Protein AF-A0A6A3CG00-F1 (afdb_monomer)

pLDDT: mean 82.04, std 13.43, range [36.97, 94.94]

Radius of gyration: 19.05 Å; Cα contacts (8 Å, |Δi|>4): 399; chains: 1; bounding box: 49×35×57 Å

Secondary structure (DSSP, 8-state):
-TTTTT-GGGEEEEETTEEEEEEEE-TTT--B--TTSSEEEEEEE---SHHHHHHHHHHHHHHHHH---TTB--EEEEEEETTEEEEEEE------PPPTTHHHHHHHHHHHHTSTTT-EE-----TTTEEE-TT--EEE--GGG-EE---TT-S-EE----S-TTTS-HHHHHH-EE-HHHHHHHHHHHHHHHHHT--SB-TTS-GGGSBHHHHHHHHHTSTT--S---

Solvent-accessible surface area (backbone atoms only — not comparable to full-atom values): 12835 Å² total; per-residue (Å²): 106,34,39,65,79,74,38,79,94,30,57,75,48,72,56,97,70,24,39,30,28,42,28,14,20,32,79,84,78,64,45,62,35,55,87,98,38,67,41,48,28,35,37,38,36,47,47,77,71,62,73,60,43,53,53,21,51,50,32,29,52,57,48,38,71,70,57,84,57,90,22,36,53,48,58,76,48,70,45,83,56,94,83,46,47,37,39,33,27,59,41,68,74,66,88,51,84,63,62,98,53,39,76,57,33,52,51,53,32,53,50,53,41,51,27,96,87,62,35,33,26,57,54,53,53,44,72,88,38,48,43,61,36,84,27,48,45,25,19,46,49,80,40,37,67,33,43,77,45,49,67,85,94,47,86,41,38,82,51,84,81,75,57,51,87,66,31,61,28,68,66,29,74,74,67,27,46,41,40,65,65,39,38,54,43,8,48,52,42,40,52,48,24,70,75,67,77,45,62,45,62,35,86,90,45,60,84,74,46,21,39,39,65,67,51,41,47,74,43,70,77,35,91,87,57,85,67,78,88,129

Nearest PDB structures (foldseek):
  3hgk-assembly3_C  TM=8.181E-01  e=2.826E-16  Solanum pimpinellifolium
  5flf-assembly3_C  TM=7.228E-01  e=2.930E-12  Homo sapiens
  3kxx-assembly1_A  TM=7.104E-01  e=4.251E-12  Homo sapiens
  5ui0-assembly1_A  TM=7.211E-01  e=1.014E-11  Homo sapiens
  4j97-assembly6_B  TM=6.771E-01  e=5.088E-11  Homo sapiens

Organism: Hibiscus syriacus (NCBI:txid106335)

Foldseek 3Di:
DFQVVVDPVQWPDQDQFGTKGKGAAAPPPRHGDDPPDHFIKIKGWGDLDDPLNVLLLVQQCVDLVPDDDPQAWHFPDWDDDPSTTITITGQADDDDAADPCLLVQVVVQLCSCCDPVNQKAQQADDPVQFDQHPNSHTHGHRSSVMDHADPDPDQFDQDPRDYDPLQFDPCCVVRSTHHSVRNVSSSVLRVLCVLVVDDQADPVDPPQPRGVCSVCVVVVVPVPRSDDDD

InterPro domains:
  IPR000719 Protein kinase domain [PF00069] (9-208)
  IPR000719 Protein kinase domain [PS50011] (6-230)
  IPR011009 Protein kinase-like domain superfamily [SSF56112] (2-210)
  IPR017441 Protein kinase, ATP binding site [PS00107] (12-44)
  IPR050823 Plant Serine/Threonine-Protein Kinase [PTHR45621] (2-227)

Structure (mmCIF, N/CA/C/O backbone):
data_AF-A0A6A3CG00-F1
#
_entry.id   AF-A0A6A3CG00-F1
#
loop_
_atom_site.group_PDB
_atom_site.id
_atom_site.type_symbol
_atom_site.label_atom_id
_atom_site.label_alt_id
_atom_site.label_comp_id
_atom_site.label_asym_id
_atom_site.label_entity_id
_atom_site.label_seq_id
_atom_site.pdbx_PDB_ins_code
_atom_site.Cartn_x
_atom_site.Cartn_y
_atom_site.Cartn_z
_atom_site.occupancy
_atom_site.B_iso_or_equiv
_atom_site.auth_seq_id
_atom_site.auth_comp_id
_atom_site.auth_asym_id
_atom_site.auth_atom_id
_atom_site.pdbx_PDB_model_num
ATOM 1 N N . MET A 1 1 ? -16.955 -6.053 21.980 1.00 63.31 1 MET A N 1
ATOM 2 C CA . MET A 1 1 ? -15.772 -5.994 21.092 1.00 63.31 1 MET A CA 1
ATOM 3 C C . MET A 1 1 ? -16.175 -5.411 19.747 1.00 63.31 1 MET A C 1
ATOM 5 O O . MET A 1 1 ? -17.176 -5.857 19.195 1.00 63.31 1 MET A O 1
ATOM 9 N N . ALA A 1 2 ? -15.416 -4.437 19.239 1.00 74.81 2 ALA A N 1
ATOM 10 C CA . ALA A 1 2 ? -15.752 -3.653 18.043 1.00 74.81 2 ALA A CA 1
ATOM 11 C C . ALA A 1 2 ? -15.934 -4.502 16.768 1.00 74.81 2 ALA A C 1
ATOM 13 O O . ALA A 1 2 ? -16.793 -4.201 15.948 1.00 74.81 2 ALA A O 1
ATOM 14 N N . THR A 1 3 ? -15.190 -5.606 16.635 1.00 76.06 3 THR A N 1
ATOM 15 C CA . THR A 1 3 ? -15.254 -6.545 15.493 1.00 76.06 3 THR A CA 1
ATOM 16 C C . THR A 1 3 ? -16.211 -7.723 15.714 1.00 76.06 3 THR A C 1
ATOM 18 O O . THR A 1 3 ? -16.192 -8.695 14.959 1.00 76.06 3 THR A O 1
ATOM 21 N N . ARG A 1 4 ? -17.028 -7.691 16.779 1.00 78.69 4 ARG A N 1
ATOM 22 C CA . ARG A 1 4 ? -17.897 -8.807 17.205 1.00 78.69 4 ARG A CA 1
ATOM 23 C C . ARG A 1 4 ? -17.133 -10.129 17.398 1.00 78.69 4 ARG A C 1
ATOM 25 O O . ARG A 1 4 ? -17.656 -11.180 17.051 1.00 78.69 4 ARG A O 1
ATOM 32 N N . ASN A 1 5 ? -15.924 -10.069 17.960 1.00 81.19 5 ASN A N 1
ATOM 33 C CA . ASN A 1 5 ? -15.009 -11.206 18.149 1.00 81.19 5 ASN A CA 1
ATOM 34 C C . ASN A 1 5 ? -14.504 -11.812 16.826 1.00 81.19 5 ASN A C 1
ATOM 36 O O . ASN A 1 5 ? -14.409 -13.030 16.714 1.00 81.19 5 ASN A O 1
ATOM 40 N N . PHE A 1 6 ? -14.189 -10.973 15.829 1.00 81.12 6 PHE A N 1
ATOM 41 C CA . PHE A 1 6 ? -13.611 -11.413 14.547 1.00 81.12 6 PHE A CA 1
ATOM 42 C C . PHE A 1 6 ? -14.457 -12.468 13.825 1.00 81.12 6 PHE A C 1
ATOM 44 O O . PHE A 1 6 ? -13.934 -13.420 13.246 1.00 81.12 6 PHE A O 1
ATOM 51 N N . ARG A 1 7 ? -15.785 -12.327 13.890 1.00 79.88 7 ARG A N 1
ATOM 52 C CA . ARG A 1 7 ? -16.671 -13.280 13.224 1.00 79.88 7 ARG A CA 1
ATOM 53 C C . ARG A 1 7 ? -16.451 -13.259 11.701 1.00 79.88 7 ARG A C 1
ATOM 55 O O . ARG A 1 7 ? -16.211 -12.184 11.144 1.00 79.88 7 ARG A O 1
ATOM 62 N N . PRO A 1 8 ? -16.611 -14.408 11.017 1.00 78.44 8 P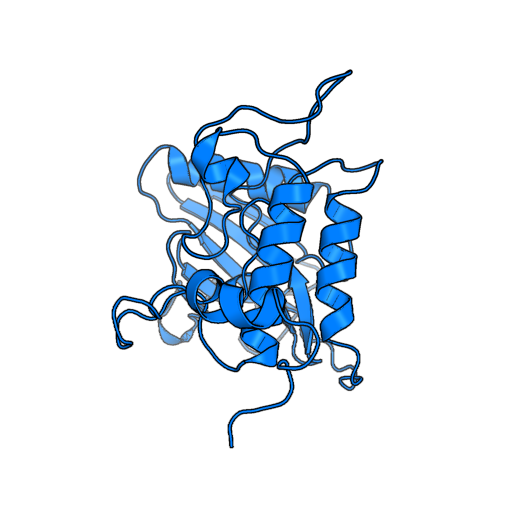RO A N 1
ATOM 63 C CA . PRO A 1 8 ? -16.441 -14.500 9.566 1.00 78.44 8 PRO A CA 1
ATOM 64 C C . PRO A 1 8 ? -17.362 -13.569 8.763 1.00 78.44 8 PRO A C 1
ATOM 66 O O . PRO A 1 8 ? -16.980 -13.104 7.697 1.00 78.44 8 PRO A O 1
ATOM 69 N N . ASP A 1 9 ? -18.552 -13.244 9.284 1.00 80.88 9 ASP A N 1
ATOM 70 C CA . ASP A 1 9 ? -19.510 -12.330 8.643 1.00 80.88 9 ASP A CA 1
ATOM 71 C C . ASP A 1 9 ? -19.063 -10.857 8.645 1.00 80.88 9 ASP A C 1
ATOM 73 O O . ASP A 1 9 ? -19.679 -10.030 7.976 1.00 80.88 9 ASP A O 1
ATOM 77 N N . SER A 1 10 ? -17.991 -10.524 9.369 1.00 78.62 10 SER A N 1
ATOM 78 C CA . SER A 1 10 ? -17.389 -9.187 9.397 1.00 78.62 10 SER A CA 1
ATOM 79 C C . SER A 1 10 ? -16.130 -9.074 8.528 1.00 78.62 10 SER A C 1
ATOM 81 O O . SER A 1 10 ? -15.499 -8.018 8.543 1.00 78.62 10 SER A O 1
ATOM 83 N N . VAL A 1 11 ? -15.712 -10.129 7.819 1.00 83.00 11 VAL A N 1
ATOM 84 C CA . VAL A 1 11 ? -14.481 -10.111 7.012 1.00 83.00 11 VAL A CA 1
ATOM 85 C C . VAL A 1 11 ? -14.661 -9.204 5.794 1.00 83.00 11 VAL A C 1
ATOM 87 O O . VAL A 1 11 ? -15.598 -9.357 5.017 1.00 83.00 11 VAL A O 1
ATOM 90 N N . LEU A 1 12 ? -13.742 -8.253 5.642 1.00 77.81 12 LEU A N 1
ATOM 91 C CA . LEU A 1 12 ? -13.641 -7.354 4.492 1.00 77.81 12 LEU A CA 1
ATOM 92 C C . LEU A 1 12 ? -12.656 -7.880 3.443 1.00 77.81 12 LEU A C 1
ATOM 94 O O . LEU A 1 12 ? -12.818 -7.607 2.259 1.00 77.81 12 LEU A O 1
ATOM 98 N N . GLY A 1 13 ? -11.643 -8.633 3.873 1.00 74.75 13 GLY A N 1
ATOM 99 C CA . GLY A 1 13 ? -10.646 -9.224 2.989 1.00 74.75 13 GLY A CA 1
ATOM 100 C C . GLY A 1 13 ? -9.661 -10.113 3.740 1.00 74.75 13 GLY A C 1
ATOM 101 O O . GLY A 1 13 ? -9.484 -9.981 4.952 1.00 74.75 13 GLY A O 1
ATOM 102 N N . GLU A 1 14 ? -9.018 -11.016 3.009 1.00 76.88 14 GLU A N 1
ATOM 103 C CA . GLU A 1 14 ? -8.005 -11.939 3.518 1.00 76.88 14 GLU A CA 1
ATOM 104 C C . GLU A 1 14 ? -6.885 -12.082 2.482 1.00 76.88 14 GLU A C 1
ATOM 106 O O . GLU A 1 14 ? -7.146 -12.145 1.278 1.00 76.88 14 GLU A O 1
ATOM 111 N N . GLY A 1 15 ? -5.633 -12.104 2.935 1.00 69.06 15 GLY A N 1
ATOM 112 C CA . GLY A 1 15 ? -4.472 -12.212 2.058 1.00 69.06 15 GLY A CA 1
ATOM 113 C C . GLY A 1 15 ? -3.190 -12.590 2.797 1.00 69.06 15 GLY A C 1
ATOM 114 O O . GLY A 1 15 ? -3.203 -12.943 3.975 1.00 69.06 15 GLY A O 1
ATOM 115 N N . GLY A 1 16 ? -2.052 -12.489 2.101 1.00 67.44 16 GLY A N 1
ATOM 116 C CA . GLY A 1 16 ? -0.737 -12.865 2.647 1.00 67.44 16 GLY A CA 1
ATOM 117 C C . GLY A 1 16 ? -0.330 -12.101 3.914 1.00 67.44 16 GLY A C 1
ATOM 118 O O . GLY A 1 16 ? 0.450 -12.613 4.712 1.00 67.44 16 GLY A O 1
ATOM 119 N N . PHE A 1 17 ? -0.921 -10.925 4.132 1.00 69.44 17 PHE A N 1
ATOM 120 C CA . PHE A 1 17 ? -0.657 -10.036 5.265 1.00 69.44 17 PHE A CA 1
ATOM 121 C C . PHE A 1 17 ? -1.673 -10.178 6.413 1.00 69.44 17 PHE A C 1
ATOM 123 O O . PHE A 1 17 ? -1.620 -9.420 7.381 1.00 69.44 17 PHE A O 1
ATOM 130 N N . GLY A 1 18 ? -2.600 -11.138 6.319 1.00 81.12 18 GLY A N 1
ATOM 131 C CA . GLY A 1 18 ? -3.616 -11.427 7.331 1.00 81.12 18 GLY A CA 1
ATOM 132 C C . GLY A 1 18 ? -5.044 -11.130 6.882 1.00 81.12 18 GLY A C 1
ATOM 133 O O . GLY A 1 18 ? -5.351 -11.088 5.689 1.00 81.12 18 GLY A O 1
ATOM 134 N N . SER A 1 19 ? -5.929 -10.938 7.857 1.00 85.38 19 SER A N 1
ATOM 135 C CA . SER A 1 19 ? -7.370 -10.767 7.642 1.00 85.38 19 SER A CA 1
ATOM 136 C C . SER A 1 19 ? -7.833 -9.397 8.129 1.00 85.38 19 SER A C 1
ATOM 138 O O . SER A 1 19 ? -7.426 -8.929 9.194 1.00 85.38 19 SER A O 1
ATOM 140 N N . VAL A 1 20 ? -8.717 -8.757 7.372 1.00 87.56 20 VAL A N 1
ATOM 141 C CA . VAL A 1 20 ? -9.291 -7.446 7.688 1.00 87.56 20 VAL A CA 1
ATOM 142 C C . VAL A 1 20 ? -10.757 -7.612 8.059 1.00 87.56 20 VAL A C 1
ATOM 144 O O . VAL A 1 20 ? -11.517 -8.251 7.335 1.00 87.56 20 VAL A O 1
ATOM 147 N N . PHE A 1 21 ? -11.168 -7.011 9.172 1.00 88.69 21 PHE A N 1
ATOM 148 C CA . PHE A 1 21 ? -12.522 -7.111 9.711 1.00 88.69 21 PHE A CA 1
ATOM 149 C C . PHE A 1 21 ? -13.164 -5.735 9.847 1.00 88.69 21 PHE A C 1
ATOM 151 O O . PHE A 1 21 ? -12.524 -4.784 10.291 1.00 88.69 21 PHE A O 1
ATOM 158 N N . LYS A 1 22 ? -14.455 -5.637 9.540 1.00 89.25 22 LYS A N 1
ATOM 159 C CA . LYS A 1 22 ? -15.264 -4.450 9.808 1.00 89.25 22 LYS A CA 1
ATOM 160 C C . LYS A 1 22 ? -15.601 -4.360 11.294 1.00 89.25 22 LYS A C 1
ATOM 162 O O . LYS A 1 22 ? -15.957 -5.359 11.925 1.00 89.25 22 LYS A O 1
ATOM 167 N N . GLY A 1 23 ? -15.533 -3.156 11.843 1.00 90.62 23 GLY A N 1
ATOM 168 C CA . GLY A 1 23 ? -15.949 -2.862 13.208 1.00 90.62 23 GLY A CA 1
ATOM 169 C C . GLY A 1 23 ? -16.573 -1.480 13.346 1.00 90.62 23 GLY A C 1
ATOM 170 O O . GLY A 1 23 ? -16.595 -0.696 12.397 1.00 90.62 23 GLY A O 1
ATOM 171 N N . TRP A 1 24 ? -17.078 -1.203 14.546 1.00 91.44 24 TRP A N 1
ATOM 172 C CA . TRP A 1 24 ? -17.640 0.094 14.913 1.00 91.44 24 TRP A CA 1
ATOM 173 C C . TRP A 1 24 ? -17.126 0.527 16.284 1.00 91.44 24 TRP A C 1
ATOM 175 O O . TRP A 1 24 ? -17.059 -0.284 17.219 1.00 91.44 24 TRP A O 1
ATOM 185 N N . ILE A 1 25 ? -16.755 1.799 16.385 1.00 91.38 25 ILE A N 1
ATOM 186 C CA . ILE A 1 25 ? -16.337 2.450 17.627 1.00 91.38 25 ILE A CA 1
ATOM 187 C C . ILE A 1 25 ? -17.042 3.795 17.789 1.00 91.38 25 ILE A C 1
ATOM 189 O O . ILE A 1 25 ? -17.479 4.409 16.820 1.00 91.38 25 ILE A O 1
ATOM 193 N N . ASP A 1 26 ? -17.157 4.262 19.020 1.00 91.00 26 ASP A N 1
ATOM 194 C CA . ASP A 1 26 ? -17.563 5.628 19.318 1.00 91.00 26 ASP A CA 1
ATOM 195 C C . ASP A 1 26 ? -16.477 6.622 18.875 1.00 91.00 26 ASP A C 1
ATOM 197 O O . ASP A 1 26 ? -15.288 6.375 19.075 1.00 91.00 26 ASP A O 1
ATOM 201 N N . GLU A 1 27 ? -16.881 7.737 18.265 1.00 84.56 27 GLU A N 1
ATOM 202 C CA . GLU A 1 27 ? -15.961 8.693 17.629 1.00 84.56 27 GLU A CA 1
ATOM 203 C C . GLU A 1 27 ? -15.072 9.431 18.639 1.00 84.56 27 GLU A C 1
ATOM 205 O O . GLU A 1 27 ? -13.932 9.771 18.331 1.00 84.56 27 GLU A O 1
ATOM 210 N N . ILE A 1 28 ? -15.578 9.658 19.854 1.00 85.38 28 ILE A N 1
ATOM 211 C CA . ILE A 1 28 ? -14.885 10.446 20.877 1.00 85.38 28 ILE A CA 1
ATOM 212 C C . ILE A 1 28 ? -14.117 9.526 21.824 1.00 85.38 28 ILE A C 1
ATOM 214 O O . ILE A 1 28 ? -12.942 9.746 22.107 1.00 85.38 28 ILE A O 1
ATOM 218 N N . SER A 1 29 ? -14.781 8.494 22.343 1.00 88.75 29 SER A N 1
ATOM 219 C CA . SER A 1 29 ? -14.209 7.606 23.357 1.00 88.75 29 SER A CA 1
ATOM 220 C C . SER A 1 29 ? -13.399 6.447 22.778 1.00 88.75 29 SER A C 1
ATOM 222 O O . SER A 1 29 ? -12.707 5.770 23.535 1.00 88.75 29 SER A O 1
ATOM 224 N N . PHE A 1 30 ? -13.494 6.185 21.467 1.00 85.69 30 PHE A N 1
ATOM 225 C CA . PHE A 1 30 ? -12.902 5.021 20.790 1.00 85.69 30 PHE A CA 1
ATOM 226 C C . PHE A 1 30 ? -13.333 3.664 21.383 1.00 85.69 30 PHE A C 1
ATOM 228 O O . PHE A 1 30 ? -12.743 2.620 21.094 1.00 85.69 30 PHE A O 1
ATOM 235 N N . VAL A 1 31 ? -14.397 3.644 22.193 1.00 89.69 31 VAL A N 1
ATOM 236 C CA . VAL A 1 31 ? -14.965 2.423 22.772 1.00 89.69 31 VAL A CA 1
ATOM 237 C C . VAL A 1 31 ? -15.802 1.698 21.721 1.00 89.69 31 VAL A C 1
ATOM 239 O O . VAL A 1 31 ? -16.464 2.320 20.898 1.00 89.69 31 VAL A O 1
ATOM 242 N N . ALA A 1 32 ? -15.807 0.363 21.753 1.00 88.38 32 ALA A N 1
ATOM 243 C CA . ALA A 1 32 ? -16.619 -0.449 20.848 1.00 88.38 32 ALA A CA 1
ATOM 244 C C . ALA A 1 32 ? -18.106 -0.047 20.879 1.00 88.38 32 ALA A C 1
ATOM 246 O O . ALA A 1 32 ? -18.740 -0.090 21.935 1.00 88.38 32 ALA A O 1
ATOM 247 N N . SER A 1 33 ? -18.674 0.254 19.712 1.00 89.75 33 SER A N 1
ATOM 248 C CA . SER A 1 33 ? -20.082 0.620 19.548 1.00 89.75 33 SER A CA 1
ATOM 249 C C . SER A 1 33 ? -20.877 -0.495 18.856 1.00 89.75 33 SER A C 1
ATOM 251 O O . SER A 1 33 ? -20.343 -1.533 18.447 1.00 89.75 33 SER A O 1
ATOM 253 N N . LYS A 1 34 ? -22.202 -0.325 18.774 1.00 85.88 34 LYS A N 1
ATOM 254 C CA . LYS A 1 34 ? -23.068 -1.279 18.071 1.00 85.88 34 LYS A CA 1
ATOM 255 C C . LYS A 1 34 ? -22.889 -1.126 16.551 1.00 85.88 34 LYS A C 1
ATOM 257 O O . LYS A 1 34 ? -22.670 -0.009 16.080 1.00 85.88 34 LYS A O 1
ATOM 262 N N . PRO A 1 35 ? -23.047 -2.205 15.764 1.00 84.75 35 PRO A N 1
ATOM 263 C CA . PRO A 1 35 ? -23.047 -2.102 14.310 1.00 84.75 35 PRO A CA 1
ATOM 264 C C . PRO A 1 35 ? -24.048 -1.060 13.807 1.00 84.75 35 PRO A C 1
ATOM 266 O O . PRO A 1 35 ? -25.197 -1.043 14.244 1.00 84.75 35 PRO A O 1
ATOM 269 N N . GLY A 1 36 ? -23.599 -0.195 12.900 1.00 82.19 36 GLY A N 1
ATOM 270 C CA . GLY A 1 36 ? -24.399 0.906 12.356 1.00 82.19 36 GLY A CA 1
ATOM 271 C C . GLY A 1 36 ? -24.448 2.159 13.236 1.00 82.19 36 GLY A C 1
ATOM 272 O O . GLY A 1 36 ? -25.118 3.115 12.866 1.00 82.19 36 GLY A O 1
ATOM 273 N N . THR A 1 37 ? -23.746 2.177 14.374 1.00 82.88 37 THR A N 1
ATOM 274 C CA . THR A 1 37 ? -23.643 3.351 15.255 1.00 82.88 37 THR A CA 1
ATOM 275 C C . THR A 1 37 ? -22.184 3.731 15.473 1.00 82.88 37 THR A C 1
ATOM 277 O O . THR A 1 37 ? -21.355 2.854 15.712 1.00 82.88 37 THR A O 1
ATOM 280 N N . GLY A 1 38 ? -21.870 5.024 15.425 1.00 86.38 38 GLY A N 1
ATOM 281 C CA . GLY A 1 38 ? -20.499 5.515 15.561 1.00 86.38 38 GLY A CA 1
ATOM 282 C C . GLY A 1 38 ? -19.660 5.352 14.291 1.00 86.38 38 GLY A C 1
ATOM 283 O O . GLY A 1 38 ? -20.175 5.102 13.199 1.00 86.38 38 GLY A O 1
ATOM 284 N N . LEU A 1 39 ? -18.353 5.502 14.461 1.00 87.88 39 LEU A N 1
ATOM 285 C CA . LEU A 1 39 ? -17.349 5.484 13.412 1.00 87.88 39 LEU A CA 1
ATOM 286 C C . LEU A 1 39 ? -17.097 4.057 12.919 1.00 87.88 39 LEU A C 1
ATOM 288 O O . LEU A 1 39 ? -16.870 3.135 13.709 1.00 87.88 39 LEU A O 1
ATOM 292 N N . VAL A 1 40 ? -17.111 3.872 11.600 1.00 89.31 40 VAL A N 1
ATOM 293 C CA . VAL A 1 40 ? -16.798 2.582 10.981 1.00 89.31 40 VAL A CA 1
ATOM 294 C C . VAL A 1 40 ? -15.285 2.431 10.873 1.00 89.31 40 VAL A C 1
ATOM 296 O O . VAL A 1 40 ? -14.581 3.344 10.446 1.00 89.31 40 VAL A O 1
ATOM 299 N N . ILE A 1 41 ? -14.781 1.256 11.238 1.00 90.94 41 ILE A N 1
ATOM 300 C CA . ILE A 1 41 ? -13.349 0.952 11.228 1.00 90.94 41 ILE A CA 1
ATOM 301 C C . ILE A 1 41 ? -13.053 -0.349 10.487 1.00 90.94 41 ILE A C 1
ATOM 303 O O . ILE A 1 41 ? -13.884 -1.262 10.438 1.00 90.94 41 ILE A O 1
ATOM 307 N N . ALA A 1 42 ? -11.843 -0.439 9.943 1.00 90.25 42 ALA A N 1
ATOM 308 C CA . ALA A 1 42 ? -11.243 -1.681 9.477 1.00 90.25 42 ALA A CA 1
ATOM 309 C C . ALA A 1 42 ? -10.151 -2.110 10.458 1.00 90.25 42 ALA A C 1
ATOM 311 O O . ALA A 1 42 ? -9.230 -1.353 10.746 1.00 90.25 42 ALA A O 1
ATOM 312 N N . VAL A 1 43 ? -10.242 -3.336 10.962 1.00 90.75 43 VAL A N 1
ATOM 313 C CA . VAL A 1 43 ? -9.246 -3.930 11.853 1.00 90.75 43 VAL A CA 1
ATOM 314 C C . VAL A 1 43 ? -8.487 -4.994 11.079 1.00 90.75 43 VAL A C 1
ATOM 316 O O . VAL A 1 43 ? -9.035 -6.061 10.802 1.00 90.75 43 VAL A O 1
ATOM 319 N N . LYS A 1 44 ? -7.233 -4.712 10.726 1.00 89.25 44 LYS A N 1
ATOM 320 C CA . LYS A 1 44 ? -6.322 -5.689 10.123 1.00 89.25 44 LYS A CA 1
ATOM 321 C C . LYS A 1 44 ? -5.663 -6.484 11.239 1.00 89.25 44 LYS A C 1
ATOM 323 O O . LYS A 1 44 ? -4.963 -5.926 12.082 1.00 89.25 44 LYS A O 1
ATOM 328 N N . ARG A 1 45 ? -5.899 -7.789 11.247 1.00 88.06 45 ARG A N 1
ATOM 329 C CA . ARG A 1 45 ? -5.196 -8.757 12.083 1.00 88.06 45 ARG A CA 1
ATOM 330 C C . ARG A 1 45 ? -4.111 -9.399 11.235 1.00 88.06 45 ARG A C 1
ATOM 332 O O . ARG A 1 45 ? -4.439 -10.086 10.270 1.00 88.06 45 ARG A O 1
ATOM 339 N N . LEU A 1 46 ? -2.848 -9.185 11.592 1.00 83.31 46 LEU A N 1
ATOM 340 C CA . LEU A 1 46 ? -1.741 -9.765 10.834 1.00 83.31 46 LEU A CA 1
ATOM 341 C C . LEU A 1 46 ? -1.555 -11.247 11.153 1.00 83.31 46 LEU A C 1
ATOM 343 O O . LEU A 1 46 ? -1.872 -11.714 12.252 1.00 83.31 46 LEU A O 1
ATOM 347 N N . ASN A 1 47 ? -1.008 -11.969 10.178 1.00 74.25 47 ASN A N 1
ATOM 348 C CA . ASN A 1 47 ? -0.610 -13.360 10.348 1.00 74.25 47 ASN A CA 1
ATOM 349 C C . ASN A 1 47 ? 0.453 -13.476 11.450 1.00 74.25 47 ASN A C 1
ATOM 351 O O . ASN A 1 47 ? 1.424 -12.718 11.491 1.00 74.25 47 ASN A O 1
ATOM 355 N N . GLN A 1 48 ? 0.259 -14.440 12.351 1.00 68.50 48 GLN A N 1
ATOM 356 C CA . GLN A 1 48 ? 1.131 -14.666 13.513 1.00 68.50 48 GLN A CA 1
ATOM 357 C C . GLN A 1 48 ? 2.404 -15.453 13.156 1.00 68.50 48 GLN A C 1
ATOM 359 O O . GLN A 1 48 ? 3.250 -15.702 14.011 1.00 68.50 48 GLN A O 1
ATOM 364 N N . GLU A 1 49 ? 2.572 -15.838 11.890 1.00 61.69 49 GLU A N 1
ATOM 365 C CA . GLU A 1 49 ? 3.678 -16.688 11.461 1.00 61.69 49 GLU A CA 1
ATOM 366 C C . GLU A 1 49 ? 4.965 -15.882 11.204 1.00 61.69 49 GLU A C 1
ATOM 368 O O . GLU A 1 49 ? 5.166 -15.253 10.164 1.00 61.69 49 GLU A O 1
ATOM 373 N N . GLY A 1 50 ? 5.888 -15.951 12.167 1.00 62.88 50 GLY A N 1
ATOM 374 C CA . GLY A 1 50 ? 7.304 -15.629 11.985 1.00 62.88 50 GLY A CA 1
ATOM 375 C C . GLY A 1 50 ? 7.707 -14.150 12.095 1.00 62.88 50 GLY A C 1
ATOM 376 O O . GLY A 1 50 ? 6.913 -13.240 12.335 1.00 62.88 50 GLY A O 1
ATOM 377 N N . PHE A 1 51 ? 9.011 -13.904 11.916 1.00 65.94 51 PHE A N 1
ATOM 378 C CA . PHE A 1 51 ? 9.626 -12.569 11.993 1.00 65.94 51 PHE A CA 1
ATOM 379 C C . PHE A 1 51 ? 9.178 -11.612 10.880 1.00 65.94 51 PHE A C 1
ATOM 381 O O . PHE A 1 51 ? 9.343 -10.400 11.018 1.00 65.94 51 PHE A O 1
ATOM 388 N N . GLN A 1 52 ? 8.644 -12.133 9.774 1.00 73.81 52 GLN A N 1
ATOM 389 C CA . GLN A 1 52 ? 8.231 -11.309 8.642 1.00 73.81 52 GLN A CA 1
ATOM 390 C C . GLN A 1 52 ? 6.987 -10.472 8.973 1.00 73.81 52 GLN A C 1
ATOM 392 O O . GLN A 1 52 ? 7.040 -9.254 8.818 1.00 73.81 52 GLN A O 1
ATOM 397 N N . GLY A 1 53 ? 5.952 -11.072 9.572 1.00 79.44 53 GLY A N 1
ATOM 398 C CA . GLY A 1 53 ? 4.751 -10.335 9.979 1.00 79.44 53 GLY A CA 1
ATOM 399 C C . GLY A 1 53 ? 5.017 -9.252 11.035 1.00 79.44 53 GLY A C 1
ATOM 400 O O . GLY A 1 53 ? 4.300 -8.258 11.096 1.00 79.44 53 GLY A O 1
ATOM 401 N N . HIS A 1 54 ? 6.069 -9.391 11.858 1.00 83.69 54 HIS A N 1
ATOM 402 C CA . HIS A 1 54 ? 6.460 -8.330 12.798 1.00 83.69 54 HIS A CA 1
ATOM 403 C C . HIS A 1 54 ? 7.052 -7.116 12.078 1.00 83.69 54 HIS A C 1
ATOM 405 O O . HIS A 1 54 ? 6.710 -5.982 12.402 1.00 83.69 54 HIS A O 1
ATOM 411 N N . LYS A 1 55 ? 7.936 -7.356 11.101 1.00 86.25 55 LYS A N 1
ATOM 412 C CA . LYS A 1 55 ? 8.555 -6.281 10.316 1.00 86.25 55 LYS A CA 1
ATOM 413 C C . LYS A 1 55 ? 7.514 -5.521 9.505 1.00 86.25 55 LYS A C 1
ATOM 415 O O . LYS A 1 55 ? 7.569 -4.299 9.478 1.00 86.25 55 LYS A O 1
ATOM 420 N N . GLU A 1 56 ? 6.567 -6.237 8.906 1.00 87.50 56 GLU A N 1
ATOM 421 C CA . GLU A 1 56 ? 5.469 -5.641 8.139 1.00 87.50 56 GLU A CA 1
ATOM 422 C C . GLU A 1 56 ? 4.557 -4.796 9.036 1.00 87.50 56 GLU A C 1
ATOM 424 O O . GLU A 1 56 ? 4.274 -3.645 8.714 1.00 87.50 56 GLU A O 1
ATOM 429 N N . TRP A 1 57 ? 4.186 -5.306 10.217 1.00 89.62 57 TRP A N 1
ATOM 430 C CA . TRP A 1 57 ? 3.426 -4.528 11.199 1.00 89.62 57 TRP A CA 1
ATOM 431 C C . TRP A 1 57 ? 4.160 -3.251 11.624 1.00 89.62 57 TRP A C 1
ATOM 433 O O . TRP A 1 57 ? 3.570 -2.174 11.629 1.00 89.62 57 TRP A O 1
ATOM 443 N N . LEU A 1 58 ? 5.451 -3.358 11.955 1.00 90.56 58 LEU A N 1
ATOM 444 C CA . LEU A 1 58 ? 6.248 -2.210 12.385 1.00 90.56 58 LEU A CA 1
ATOM 445 C C . LEU A 1 58 ? 6.391 -1.173 11.265 1.00 90.56 58 LEU A C 1
ATOM 447 O O . LEU A 1 58 ? 6.305 0.021 11.538 1.00 90.56 58 LEU A O 1
ATOM 451 N N . ALA A 1 59 ? 6.578 -1.618 10.020 1.00 91.06 59 ALA A N 1
ATOM 452 C CA . ALA A 1 59 ? 6.622 -0.739 8.858 1.00 91.06 59 ALA A CA 1
ATOM 453 C C . ALA A 1 59 ? 5.298 0.019 8.686 1.00 91.06 59 ALA A C 1
ATOM 455 O O . ALA A 1 59 ? 5.316 1.242 8.560 1.00 91.06 59 ALA A O 1
ATOM 456 N N . GLU A 1 60 ? 4.153 -0.666 8.765 1.00 91.19 60 GLU A N 1
ATOM 457 C CA . GLU A 1 60 ? 2.844 -0.009 8.674 1.00 91.19 60 GLU A CA 1
ATOM 458 C C . GLU A 1 60 ? 2.628 1.018 9.788 1.00 91.19 60 GLU A C 1
ATOM 460 O O . GLU A 1 60 ? 2.225 2.141 9.494 1.00 91.19 60 GLU A O 1
ATOM 465 N N . VAL A 1 61 ? 2.937 0.678 11.046 1.00 92.44 61 VAL A N 1
ATOM 466 C CA . VAL A 1 61 ? 2.835 1.627 12.169 1.00 92.44 61 VAL A CA 1
ATOM 467 C C . VAL A 1 61 ? 3.747 2.833 11.949 1.00 92.44 61 VAL A C 1
ATOM 469 O O . VAL A 1 61 ? 3.325 3.966 12.163 1.00 92.44 61 VAL A O 1
ATOM 472 N N . ASN A 1 62 ? 4.985 2.606 11.506 1.00 92.81 62 ASN A N 1
ATOM 473 C CA . ASN A 1 62 ? 5.970 3.666 11.321 1.00 92.81 62 ASN A CA 1
ATOM 474 C C . ASN A 1 62 ? 5.569 4.636 10.202 1.00 92.81 62 ASN A C 1
ATOM 476 O O . ASN A 1 62 ? 5.582 5.848 10.407 1.00 92.81 62 ASN A O 1
ATOM 480 N N . TYR A 1 63 ? 5.187 4.111 9.036 1.00 93.19 63 TYR A N 1
ATOM 481 C CA . TYR A 1 63 ? 4.829 4.938 7.888 1.00 93.19 63 TYR A CA 1
ATOM 482 C C . TYR A 1 63 ? 3.448 5.568 8.056 1.00 93.19 63 TYR A C 1
ATOM 484 O O . TYR A 1 63 ? 3.332 6.785 7.976 1.00 93.19 63 TYR A O 1
ATOM 492 N N . LEU A 1 64 ? 2.404 4.795 8.358 1.00 91.56 64 LEU A N 1
ATOM 493 C CA . LEU A 1 64 ? 1.045 5.341 8.473 1.00 91.56 64 LEU A CA 1
ATOM 494 C C . LEU A 1 64 ? 0.808 6.124 9.770 1.00 91.56 64 LEU A C 1
ATOM 496 O O . LEU A 1 64 ? -0.168 6.862 9.857 1.00 91.56 64 LEU A O 1
ATOM 500 N N . GLY A 1 65 ? 1.688 5.996 10.767 1.00 89.44 65 GLY A N 1
ATOM 501 C CA . GLY A 1 65 ? 1.687 6.867 11.944 1.00 89.44 65 GLY A CA 1
ATOM 502 C C . GLY A 1 65 ? 2.266 8.261 11.678 1.00 89.44 65 GLY A C 1
ATOM 503 O O . GLY A 1 65 ? 1.950 9.198 12.407 1.00 89.44 65 GLY A O 1
ATOM 504 N N . GLN A 1 66 ? 3.103 8.417 10.646 1.00 89.81 66 GLN A N 1
ATOM 505 C CA . GLN A 1 66 ? 3.767 9.686 10.313 1.00 89.81 66 GLN A CA 1
ATOM 506 C C . GLN A 1 66 ? 3.172 10.353 9.067 1.00 89.81 66 GLN A C 1
ATOM 508 O O . GLN A 1 66 ? 3.081 11.580 8.992 1.00 89.81 66 GLN A O 1
ATOM 513 N N . LEU A 1 67 ? 2.747 9.554 8.091 1.00 90.69 67 LEU A N 1
ATOM 514 C CA . LEU A 1 67 ? 2.241 10.012 6.805 1.00 90.69 67 LEU A CA 1
ATOM 515 C C . LEU A 1 67 ? 0.747 10.339 6.879 1.00 90.69 67 LEU A C 1
ATOM 517 O O . LEU A 1 67 ? -0.069 9.501 7.253 1.00 90.69 67 LEU A O 1
ATOM 521 N N . HIS A 1 68 ? 0.385 11.548 6.450 1.00 89.38 68 HIS A N 1
ATOM 522 C CA . HIS A 1 68 ? -0.997 12.021 6.428 1.00 89.38 68 HIS A CA 1
ATOM 523 C C . HIS A 1 68 ? -1.332 12.598 5.054 1.00 89.38 68 HIS A C 1
ATOM 525 O O . HIS A 1 68 ? -0.777 13.616 4.650 1.00 89.38 68 HIS A O 1
ATOM 531 N N . HIS A 1 69 ? -2.249 11.948 4.336 1.00 88.00 69 HIS A N 1
ATOM 532 C CA . HIS A 1 69 ? -2.675 12.373 3.004 1.00 88.00 69 HIS A CA 1
ATOM 533 C C . HIS A 1 69 ? -4.081 11.850 2.684 1.00 88.00 69 HIS A C 1
ATOM 535 O O . HIS A 1 69 ? -4.480 10.797 3.182 1.00 88.00 69 HIS A O 1
ATOM 541 N N . LEU A 1 70 ? -4.825 12.552 1.823 1.00 85.69 70 LEU A N 1
ATOM 542 C CA . LEU A 1 70 ? -6.200 12.185 1.459 1.00 85.69 70 LEU A CA 1
ATOM 543 C C . LEU A 1 70 ? -6.283 10.812 0.766 1.00 85.69 70 LEU A C 1
ATOM 545 O O . LEU A 1 70 ? -7.218 10.050 1.015 1.00 85.69 70 LEU A O 1
ATOM 549 N N . ASN A 1 71 ? -5.288 10.479 -0.058 1.00 85.88 71 ASN A N 1
ATOM 550 C CA . ASN A 1 71 ? -5.204 9.214 -0.805 1.00 85.88 71 ASN A CA 1
ATOM 551 C C . ASN A 1 71 ? -4.393 8.125 -0.094 1.00 85.88 71 ASN A C 1
ATOM 553 O O . ASN A 1 71 ? -3.943 7.181 -0.736 1.00 85.88 71 ASN A O 1
ATOM 557 N N . LEU A 1 72 ? -4.172 8.252 1.215 1.00 87.50 72 LEU A N 1
ATOM 558 C CA . LEU A 1 72 ? -3.605 7.202 2.059 1.00 87.50 72 LEU A CA 1
ATOM 559 C C . LEU A 1 72 ? -4.666 6.759 3.077 1.00 87.50 72 LEU A C 1
ATOM 561 O O . LEU A 1 72 ? -5.515 7.550 3.502 1.00 87.50 72 LEU A O 1
ATOM 565 N N . VAL A 1 73 ? -4.647 5.486 3.473 1.00 87.50 73 VAL A N 1
ATOM 566 C CA . VAL A 1 73 ? -5.491 5.019 4.582 1.00 87.50 73 VAL A CA 1
ATOM 567 C C . VAL A 1 73 ? -5.055 5.671 5.894 1.00 87.50 73 VAL A C 1
ATOM 569 O O . VAL A 1 73 ? -3.866 5.815 6.169 1.00 87.50 73 VAL A O 1
ATOM 572 N N . LYS A 1 74 ? -6.022 6.048 6.734 1.00 89.06 74 LYS A N 1
ATOM 573 C CA . LYS A 1 74 ? -5.739 6.666 8.033 1.00 89.06 74 LYS A CA 1
ATOM 574 C C . LYS A 1 74 ? -5.663 5.599 9.120 1.00 89.06 74 LYS A C 1
ATOM 576 O O . LYS A 1 74 ? -6.687 5.013 9.478 1.00 89.06 74 LYS A O 1
ATOM 581 N N . LEU A 1 75 ? -4.466 5.376 9.661 1.00 91.12 75 LEU A N 1
ATOM 582 C CA . LEU A 1 75 ? -4.263 4.588 10.876 1.00 91.12 75 LEU A CA 1
ATOM 583 C C . LEU A 1 75 ? -4.763 5.402 12.078 1.00 91.12 75 LEU A C 1
ATOM 585 O O . LEU A 1 75 ? -4.329 6.531 12.289 1.00 91.12 75 LEU A O 1
ATOM 589 N N . ILE A 1 76 ? -5.700 4.849 12.847 1.00 90.94 76 ILE A N 1
ATOM 590 C CA . ILE A 1 76 ? -6.252 5.499 14.050 1.00 90.94 76 ILE A CA 1
ATOM 591 C C . ILE A 1 76 ? -5.779 4.837 15.345 1.00 90.94 76 ILE A C 1
ATOM 593 O O . ILE A 1 76 ? -5.927 5.411 16.419 1.00 90.94 76 ILE A O 1
ATOM 597 N N . GLY A 1 77 ? -5.198 3.641 15.257 1.00 90.81 77 GLY A N 1
ATOM 598 C CA . GLY A 1 77 ? -4.608 2.964 16.400 1.00 90.81 77 GLY A CA 1
ATOM 599 C C . GLY A 1 77 ? -4.020 1.609 16.037 1.00 90.81 77 GLY A C 1
ATOM 600 O O . GLY A 1 77 ? -4.210 1.090 14.938 1.00 90.81 77 GLY A O 1
ATOM 601 N N . TYR A 1 78 ? -3.317 1.018 16.991 1.00 92.50 78 TYR A N 1
ATOM 602 C CA . TYR A 1 78 ? -2.775 -0.329 16.887 1.00 92.50 78 TYR A CA 1
ATOM 603 C C . TYR A 1 78 ? -2.915 -1.047 18.230 1.00 92.50 78 TYR A C 1
ATOM 605 O O . TYR A 1 78 ? -3.096 -0.418 19.272 1.00 92.50 78 TYR A O 1
ATOM 613 N N . CYS A 1 79 ? -2.819 -2.372 18.209 1.00 89.50 79 CYS A N 1
ATOM 614 C CA . CYS A 1 79 ? -2.708 -3.195 19.407 1.00 89.50 79 CYS A CA 1
ATOM 615 C C . CYS A 1 79 ? -1.536 -4.163 19.233 1.00 89.50 79 CYS A C 1
ATOM 617 O O . CYS A 1 79 ? -1.396 -4.801 18.185 1.00 89.50 79 CYS A O 1
ATOM 619 N N . LEU A 1 80 ? -0.701 -4.215 20.270 1.00 87.00 80 LEU A N 1
ATOM 620 C CA . LEU A 1 80 ? 0.374 -5.178 20.447 1.00 87.00 80 LEU A CA 1
ATOM 621 C C . LEU A 1 80 ? 0.213 -5.768 21.850 1.00 87.00 80 LEU A C 1
ATOM 623 O O . LEU A 1 80 ? 0.687 -5.188 22.824 1.00 87.00 80 LEU A O 1
ATOM 627 N N . GLU A 1 81 ? -0.509 -6.877 21.943 1.00 84.38 81 GLU A N 1
ATOM 628 C CA . GLU A 1 81 ? -0.740 -7.598 23.196 1.00 84.38 81 GLU A CA 1
ATOM 629 C C . GLU A 1 81 ? -0.459 -9.081 22.953 1.00 84.38 81 GLU A C 1
ATOM 631 O O . GLU A 1 81 ? -1.051 -9.691 22.062 1.00 84.38 81 GLU A O 1
ATOM 636 N N . ASP A 1 82 ? 0.499 -9.640 23.693 1.00 81.19 82 ASP A N 1
ATOM 637 C CA . ASP A 1 82 ? 1.059 -10.973 23.450 1.00 81.19 82 ASP A CA 1
ATOM 638 C C . ASP A 1 82 ? 1.452 -11.181 21.967 1.00 81.19 82 ASP A C 1
ATOM 640 O O . ASP A 1 82 ? 2.249 -10.431 21.400 1.00 81.19 82 ASP A O 1
ATOM 644 N N . GLU A 1 83 ? 0.867 -12.189 21.316 1.00 77.44 83 GLU A N 1
ATOM 645 C CA . GLU A 1 83 ? 1.053 -12.505 19.896 1.00 77.44 83 GLU A CA 1
ATOM 646 C C . GLU A 1 83 ? 0.016 -11.815 18.988 1.00 77.44 83 GLU A C 1
ATOM 648 O O . GLU A 1 83 ? -0.050 -12.068 17.780 1.00 77.44 83 GLU A O 1
ATOM 653 N N . HIS A 1 84 ? -0.851 -10.964 19.538 1.00 81.62 84 HIS A N 1
ATOM 654 C CA . HIS A 1 84 ? -1.874 -10.255 18.780 1.00 81.62 84 HIS A CA 1
ATOM 655 C C . HIS A 1 84 ? -1.339 -8.923 18.264 1.00 81.62 84 HIS A C 1
ATOM 657 O O . HIS A 1 84 ? -1.072 -7.989 19.017 1.00 81.62 84 HIS A O 1
ATOM 663 N N . ARG A 1 85 ? -1.227 -8.837 16.936 1.00 87.88 85 ARG A N 1
ATOM 664 C CA . ARG A 1 85 ? -0.855 -7.622 16.208 1.00 87.88 85 ARG A CA 1
ATOM 665 C C . ARG A 1 85 ? -2.050 -7.158 15.399 1.00 87.88 85 ARG A C 1
ATOM 667 O O . ARG A 1 85 ? -2.430 -7.803 14.417 1.00 87.88 85 ARG A O 1
ATOM 674 N N . LEU A 1 86 ? -2.660 -6.066 15.844 1.00 90.62 86 LEU A N 1
ATOM 675 C CA . LEU A 1 86 ? -3.804 -5.456 15.178 1.00 90.62 86 LEU A CA 1
ATOM 676 C C . LEU A 1 86 ? -3.454 -4.039 14.742 1.00 90.62 86 LEU A C 1
ATOM 678 O O . LEU A 1 86 ? -2.786 -3.298 15.465 1.00 90.62 86 LEU A O 1
ATOM 682 N N . LEU A 1 87 ? -3.958 -3.659 13.578 1.00 91.62 87 LEU A N 1
ATOM 683 C CA . LEU A 1 87 ? -3.962 -2.289 13.084 1.00 91.62 87 LEU A CA 1
ATOM 684 C C . LEU A 1 87 ? -5.410 -1.864 12.885 1.00 91.62 87 LEU A C 1
ATOM 686 O O . LEU A 1 87 ? -6.215 -2.625 12.345 1.00 91.62 87 LEU A O 1
ATOM 690 N N . VAL A 1 88 ? -5.746 -0.669 13.355 1.00 92.00 88 VAL A N 1
ATOM 691 C CA . VAL A 1 88 ? -7.093 -0.111 13.291 1.00 92.00 88 VAL A CA 1
ATOM 692 C C . VAL A 1 88 ? -7.065 1.101 12.377 1.00 92.00 88 VAL A C 1
ATOM 694 O O . VAL A 1 88 ? -6.398 2.095 12.661 1.00 92.00 88 VAL A O 1
ATOM 697 N N . PHE A 1 89 ? -7.815 1.019 11.289 1.00 90.25 89 PHE A N 1
ATOM 698 C CA . PHE A 1 89 ? -7.928 2.060 10.281 1.00 90.25 89 PHE A CA 1
ATOM 699 C C . PHE A 1 89 ? -9.320 2.668 10.293 1.00 90.25 89 PHE A C 1
ATOM 701 O O . PHE A 1 89 ? -10.316 1.977 10.537 1.00 90.25 89 PHE A O 1
ATOM 708 N N . LEU A 1 90 ? -9.389 3.951 9.954 1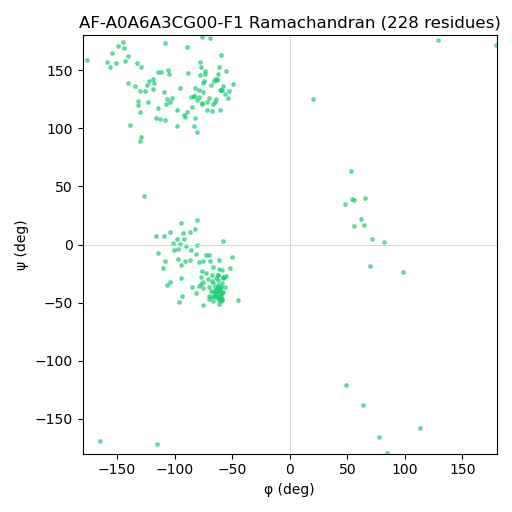.00 88.00 90 LEU A N 1
ATOM 709 C CA . LEU A 1 90 ? -10.651 4.583 9.612 1.00 88.00 90 LEU A CA 1
ATOM 710 C C . LEU A 1 90 ? -11.195 3.942 8.332 1.00 88.00 90 LEU A C 1
ATOM 712 O O . LEU A 1 90 ? -10.516 3.945 7.303 1.00 88.00 90 LEU A O 1
ATOM 716 N N . PHE A 1 91 ? -12.410 3.398 8.390 1.00 79.50 91 PHE A N 1
ATOM 717 C CA . PHE A 1 91 ? -13.083 2.936 7.185 1.00 79.50 91 PHE A CA 1
ATOM 718 C C . PHE A 1 91 ? -13.696 4.156 6.496 1.00 79.50 91 PHE A C 1
ATOM 720 O O . PHE A 1 91 ? -14.455 4.882 7.137 1.00 79.50 91 PHE A O 1
ATOM 727 N N . PRO A 1 92 ? -13.385 4.418 5.223 1.00 67.50 92 PRO A N 1
ATOM 728 C CA . PRO A 1 92 ? -13.912 5.595 4.560 1.00 67.50 92 PRO A CA 1
ATOM 729 C C . PRO A 1 92 ? -15.413 5.404 4.290 1.00 67.50 92 PRO A C 1
ATOM 731 O O . PRO A 1 92 ? -15.827 4.486 3.582 1.00 67.50 92 PRO A O 1
ATOM 734 N N . THR A 1 93 ? -16.232 6.236 4.932 1.00 61.50 93 THR A N 1
ATOM 735 C CA . THR A 1 93 ? -17.705 6.196 4.870 1.00 61.50 93 THR A CA 1
ATOM 736 C C . THR A 1 93 ? -18.326 7.411 4.207 1.00 61.50 93 THR A C 1
ATOM 738 O O . THR A 1 93 ? -19.544 7.435 4.042 1.00 61.50 93 THR A O 1
ATOM 741 N N . ASP A 1 94 ? -17.527 8.428 3.894 1.00 53.53 94 ASP A N 1
ATOM 742 C CA . ASP A 1 94 ? -18.067 9.691 3.407 1.00 53.53 94 ASP A CA 1
ATOM 743 C C . ASP A 1 94 ? -18.738 9.484 2.055 1.00 53.53 94 ASP A C 1
ATOM 745 O O . ASP A 1 94 ? -18.264 8.683 1.259 1.00 53.53 94 ASP A O 1
ATOM 749 N N . PHE A 1 95 ? -19.849 10.186 1.838 1.00 41.81 95 PHE A N 1
ATOM 750 C CA . PHE A 1 95 ? -20.602 10.245 0.590 1.00 41.81 95 PHE A CA 1
ATOM 751 C C . PHE A 1 95 ? -20.183 11.519 -0.153 1.00 41.81 95 PHE A C 1
ATOM 753 O O . PHE A 1 95 ? -20.604 12.620 0.194 1.00 41.81 95 PHE A O 1
ATOM 760 N N . LEU A 1 96 ? -19.342 11.377 -1.161 1.00 42.38 96 LEU A N 1
ATOM 761 C CA . LEU A 1 96 ? -19.055 12.366 -2.188 1.00 42.38 96 LEU A CA 1
ATOM 762 C C . LEU A 1 96 ? -19.292 11.673 -3.527 1.00 42.38 96 LEU A C 1
ATOM 764 O O . LEU A 1 96 ? -18.880 10.541 -3.739 1.00 42.38 96 LEU A O 1
ATOM 768 N N . GLU A 1 97 ? -20.019 12.326 -4.420 1.00 42.50 97 GLU A N 1
ATOM 769 C CA . GLU A 1 97 ? -20.312 11.761 -5.734 1.00 42.50 97 GLU A CA 1
ATOM 770 C C . GLU A 1 97 ? -18.996 11.398 -6.452 1.00 42.50 97 GLU A C 1
ATOM 772 O O . GLU A 1 97 ? -18.096 12.244 -6.506 1.00 42.50 97 GLU A O 1
ATOM 777 N N . PRO A 1 98 ? -18.852 10.175 -6.993 1.00 44.47 98 PRO A N 1
ATOM 778 C CA . PRO A 1 98 ? -17.686 9.825 -7.791 1.00 44.47 98 PRO A CA 1
ATOM 779 C C . PRO A 1 98 ? -17.596 10.742 -9.007 1.00 44.47 98 PRO A C 1
ATOM 781 O O . PRO A 1 98 ? -18.464 10.705 -9.880 1.00 44.47 98 PRO A O 1
ATOM 784 N N . SER A 1 99 ? -16.538 11.548 -9.089 1.00 49.06 99 SER A N 1
ATOM 785 C CA . SER A 1 99 ? -16.159 12.171 -10.355 1.00 49.06 99 SER A CA 1
ATOM 786 C C . SER A 1 99 ? -15.443 11.134 -11.229 1.00 49.06 99 SER A C 1
ATOM 788 O O . SER A 1 99 ? -14.849 10.173 -10.732 1.00 49.06 99 SER A O 1
ATOM 790 N N . ASP A 1 100 ? -15.442 11.341 -12.549 1.00 50.56 100 ASP A N 1
ATOM 791 C CA . ASP A 1 100 ? -14.696 10.534 -13.536 1.00 50.56 100 ASP A CA 1
ATOM 792 C C . ASP A 1 100 ? -13.161 10.482 -13.283 1.00 50.56 100 ASP A C 1
ATOM 794 O O . ASP A 1 100 ? -12.401 9.881 -14.046 1.00 50.56 100 ASP A O 1
ATOM 798 N N . GLU A 1 101 ? -12.675 11.098 -12.202 1.00 52.31 101 GLU A N 1
ATOM 799 C CA . GLU A 1 101 ? -11.269 11.320 -11.877 1.00 52.31 101 GLU A CA 1
ATOM 800 C C . GLU A 1 101 ? -10.664 10.261 -10.951 1.00 52.31 101 GLU A C 1
ATOM 802 O O . GLU A 1 101 ? -9.470 10.348 -10.677 1.00 52.31 101 GLU A O 1
ATOM 807 N N . GLY A 1 102 ? -11.403 9.231 -10.512 1.00 52.19 102 GLY A N 1
ATOM 808 C CA . GLY A 1 102 ? -10.902 8.215 -9.562 1.00 52.19 102 GLY A CA 1
ATOM 809 C C . GLY A 1 102 ? -9.566 7.547 -9.952 1.00 52.19 102 GLY A C 1
ATOM 810 O O . GLY A 1 102 ? -8.832 7.059 -9.095 1.00 52.19 102 GLY A O 1
ATOM 811 N N . ARG A 1 103 ? -9.179 7.595 -11.238 1.00 52.88 103 ARG A N 1
ATOM 812 C CA . ARG A 1 103 ? -7.870 7.137 -11.753 1.00 52.88 103 ARG A CA 1
ATOM 813 C C . ARG A 1 103 ? -6.687 8.037 -11.365 1.00 52.88 103 ARG A C 1
ATOM 815 O O . ARG A 1 103 ? -5.566 7.548 -11.239 1.00 52.88 103 ARG A O 1
ATOM 822 N N . THR A 1 104 ? -6.910 9.336 -11.184 1.00 58.91 104 THR A N 1
ATOM 823 C CA . THR A 1 104 ? -5.867 10.317 -10.829 1.00 58.91 104 THR A CA 1
ATOM 824 C C . THR A 1 104 ? -5.418 10.150 -9.372 1.00 58.91 104 THR A C 1
ATOM 826 O O . THR A 1 104 ? -4.275 10.429 -9.023 1.00 58.91 104 THR A O 1
ATOM 829 N N . TRP A 1 105 ? -6.277 9.579 -8.530 1.00 64.44 105 TRP A N 1
ATOM 830 C CA . TRP A 1 105 ? -6.154 9.631 -7.077 1.00 64.44 105 TRP A CA 1
ATOM 831 C C . TRP A 1 105 ? -5.091 8.659 -6.535 1.00 64.44 105 TRP A C 1
ATOM 833 O O . TRP A 1 105 ? -4.353 9.007 -5.611 1.00 64.44 105 TRP A O 1
ATOM 843 N N . CYS A 1 106 ? -4.905 7.483 -7.159 1.00 67.81 106 CYS A N 1
ATOM 844 C CA . CYS A 1 106 ? -3.774 6.601 -6.824 1.00 67.81 106 CYS A CA 1
ATOM 845 C C . CYS A 1 106 ? -2.421 7.269 -7.124 1.00 67.81 106 CYS A C 1
ATOM 847 O O . CYS A 1 106 ? -1.440 7.052 -6.410 1.00 67.81 106 CYS A O 1
ATOM 849 N N . CYS A 1 107 ? -2.363 8.082 -8.187 1.00 78.19 107 CYS A N 1
ATOM 850 C CA . CYS A 1 107 ? -1.137 8.758 -8.606 1.00 78.19 107 CYS A CA 1
ATOM 851 C C . CYS A 1 107 ? -0.705 9.793 -7.571 1.00 78.19 107 CYS A C 1
ATOM 853 O O . CYS A 1 107 ? 0.480 9.899 -7.271 1.00 78.19 107 CYS A O 1
ATOM 855 N N . GLU A 1 108 ? -1.665 10.534 -7.016 1.00 85.12 108 GLU A N 1
ATOM 856 C CA . GLU A 1 108 ? -1.419 11.556 -5.998 1.00 85.12 108 GLU A CA 1
ATOM 857 C C . GLU A 1 108 ? -0.888 10.941 -4.703 1.00 85.12 108 GLU A C 1
ATOM 859 O O . GLU A 1 108 ? 0.113 11.411 -4.163 1.00 85.12 108 GLU A O 1
ATOM 864 N N . GLY A 1 109 ? -1.483 9.831 -4.252 1.00 87.81 109 GLY A N 1
ATOM 865 C CA . GLY A 1 109 ? -0.977 9.079 -3.103 1.00 87.81 109 GLY A CA 1
ATOM 866 C C . GLY A 1 109 ? 0.459 8.592 -3.309 1.00 87.81 109 GLY A C 1
ATOM 867 O O . GLY A 1 109 ? 1.309 8.789 -2.441 1.00 87.81 109 GLY A O 1
ATOM 868 N N . LEU A 1 110 ? 0.761 8.002 -4.470 1.00 89.56 110 LEU A N 1
ATOM 869 C CA . LEU A 1 110 ? 2.103 7.491 -4.756 1.00 89.56 110 LEU A CA 1
ATOM 870 C C . LEU A 1 110 ? 3.128 8.628 -4.900 1.00 89.56 110 LEU A C 1
ATOM 872 O O . LEU A 1 110 ? 4.238 8.533 -4.378 1.00 89.56 110 LEU A O 1
ATOM 876 N N . ALA A 1 111 ? 2.740 9.731 -5.544 1.00 91.38 111 ALA A N 1
ATOM 877 C CA . ALA A 1 111 ? 3.570 10.925 -5.672 1.00 91.38 111 ALA A CA 1
ATOM 878 C C . ALA A 1 111 ? 3.895 11.548 -4.307 1.00 91.38 111 ALA A C 1
ATOM 880 O O . ALA A 1 111 ? 5.038 11.943 -4.074 1.00 91.38 111 ALA A O 1
ATOM 881 N N . PHE A 1 112 ? 2.926 11.589 -3.389 1.00 93.00 112 PHE A N 1
ATOM 882 C CA . PHE A 1 112 ? 3.142 12.038 -2.016 1.00 93.00 112 PHE A CA 1
ATOM 883 C C . PHE A 1 112 ? 4.162 11.156 -1.278 1.00 93.00 112 PHE A C 1
ATOM 885 O O . PHE A 1 112 ? 5.101 11.666 -0.663 1.00 93.00 112 PHE A O 1
ATOM 892 N N . VAL A 1 113 ? 4.032 9.829 -1.379 1.00 92.25 113 VAL A N 1
ATOM 893 C CA . VAL A 1 113 ? 4.955 8.863 -0.750 1.00 92.25 113 VAL A CA 1
ATOM 894 C C . VAL A 1 113 ? 6.381 8.996 -1.304 1.00 92.25 113 VAL A C 1
ATOM 896 O O . VAL A 1 113 ? 7.343 8.801 -0.567 1.00 92.25 113 VAL A O 1
ATOM 899 N N . HIS A 1 114 ? 6.537 9.391 -2.569 1.00 94.00 114 HIS A N 1
ATOM 900 C CA . HIS A 1 114 ? 7.842 9.621 -3.207 1.00 94.00 114 HIS A CA 1
ATOM 901 C C . HIS A 1 114 ? 8.376 11.049 -3.066 1.00 94.00 114 HIS A C 1
ATOM 903 O O . HIS A 1 114 ? 9.454 11.348 -3.588 1.00 94.00 114 HIS A O 1
ATOM 909 N N . SER A 1 115 ? 7.629 11.948 -2.424 1.00 92.12 115 SER A N 1
ATOM 910 C CA . SER A 1 115 ? 7.981 13.364 -2.357 1.00 92.12 115 SER A CA 1
ATOM 911 C C . SER A 1 115 ? 9.342 13.590 -1.688 1.00 92.12 115 SER A C 1
ATOM 913 O O . SER A 1 115 ? 9.882 12.731 -0.988 1.00 92.12 115 SER A O 1
ATOM 915 N N . ALA A 1 116 ? 9.912 14.780 -1.884 1.00 82.31 116 ALA A N 1
ATOM 916 C CA . ALA A 1 116 ? 11.199 15.131 -1.287 1.00 82.31 116 ALA A CA 1
ATOM 917 C C . ALA A 1 116 ? 11.178 15.123 0.254 1.00 82.31 116 ALA A C 1
ATOM 919 O O . ALA A 1 116 ? 12.242 15.016 0.865 1.00 82.31 116 ALA A O 1
ATOM 920 N N . GLU A 1 117 ? 9.997 15.235 0.861 1.00 85.62 117 GLU A N 1
ATOM 921 C CA . GLU A 1 117 ? 9.805 15.234 2.311 1.00 85.62 117 GLU A CA 1
ATOM 922 C C . GLU A 1 117 ? 9.787 13.814 2.881 1.00 85.62 117 GLU A C 1
ATOM 924 O O . GLU A 1 117 ? 10.407 13.552 3.907 1.00 85.62 117 GLU A O 1
ATOM 929 N N . THR A 1 118 ? 9.117 12.886 2.197 1.00 88.25 118 THR A N 1
ATOM 930 C CA . THR A 1 118 ? 8.879 11.519 2.679 1.00 88.25 118 THR A CA 1
ATOM 931 C C . THR A 1 118 ? 9.942 10.543 2.181 1.00 88.25 118 THR A C 1
ATOM 933 O O . THR A 1 118 ? 10.458 9.745 2.959 1.00 88.25 118 THR A O 1
ATOM 936 N N . LYS A 1 119 ? 10.306 10.623 0.892 1.00 91.75 119 LYS A N 1
ATOM 937 C CA . LYS A 1 119 ? 11.286 9.760 0.209 1.00 91.75 119 LYS A CA 1
ATOM 938 C C . LYS A 1 119 ? 11.069 8.267 0.465 1.00 91.75 119 LYS A C 1
ATOM 940 O O . LYS A 1 119 ? 12.036 7.517 0.548 1.00 91.75 119 LYS A O 1
ATOM 945 N N . VAL A 1 120 ? 9.828 7.819 0.591 1.00 94.00 120 VAL A N 1
ATOM 946 C CA . VAL A 1 120 ? 9.498 6.412 0.837 1.00 94.00 120 VAL A CA 1
ATOM 947 C C . VAL A 1 120 ? 9.361 5.689 -0.503 1.00 94.00 120 VAL A C 1
ATOM 949 O O . VAL A 1 120 ? 8.942 6.274 -1.493 1.00 94.00 120 VAL A O 1
ATOM 952 N N . ILE A 1 121 ? 9.722 4.410 -0.558 1.00 94.38 121 ILE A N 1
ATOM 953 C CA . ILE A 1 121 ? 9.418 3.508 -1.673 1.00 94.38 121 ILE A CA 1
ATOM 954 C C . ILE A 1 121 ? 8.340 2.540 -1.186 1.00 94.38 121 ILE A C 1
ATOM 956 O O . ILE A 1 121 ? 8.546 1.826 -0.204 1.00 94.38 121 ILE A O 1
ATOM 960 N N . TYR A 1 122 ? 7.197 2.521 -1.865 1.00 92.25 122 TYR A N 1
ATOM 961 C CA . TYR A 1 122 ? 6.003 1.781 -1.461 1.00 92.25 122 TYR A CA 1
ATOM 962 C C . TYR A 1 122 ? 6.136 0.271 -1.706 1.00 92.25 122 TYR A C 1
ATOM 964 O O . TYR A 1 122 ? 5.737 -0.532 -0.865 1.00 92.25 122 TYR A O 1
ATOM 972 N N . ARG A 1 123 ? 6.782 -0.119 -2.813 1.00 92.56 123 ARG A N 1
ATOM 973 C CA . ARG A 1 123 ? 7.265 -1.472 -3.149 1.00 92.56 123 ARG A CA 1
ATOM 974 C C . ARG A 1 123 ? 6.208 -2.539 -3.450 1.00 92.56 123 ARG A C 1
ATOM 976 O O . ARG A 1 123 ? 6.551 -3.532 -4.089 1.00 92.56 123 ARG A O 1
ATOM 983 N N . ASP A 1 124 ? 4.950 -2.360 -3.053 1.00 89.50 124 ASP A N 1
ATOM 984 C CA . ASP A 1 124 ? 3.865 -3.319 -3.335 1.00 89.50 124 ASP A CA 1
ATOM 985 C C . ASP A 1 124 ? 2.650 -2.678 -4.021 1.00 89.50 124 ASP A C 1
ATOM 987 O O . ASP A 1 124 ? 1.502 -2.962 -3.690 1.00 89.50 124 ASP A O 1
ATOM 991 N N . PHE A 1 125 ? 2.898 -1.790 -4.989 1.00 90.00 125 PHE A N 1
ATOM 992 C CA . PHE A 1 125 ? 1.834 -1.136 -5.757 1.00 90.00 125 PHE A CA 1
ATOM 993 C C . PHE A 1 125 ? 1.098 -2.140 -6.656 1.00 90.00 125 PHE A C 1
ATOM 995 O O . PHE A 1 125 ? 1.687 -2.702 -7.581 1.00 90.00 125 PHE A O 1
ATOM 1002 N N . LYS A 1 126 ? -0.188 -2.375 -6.374 1.00 85.44 126 LYS A N 1
ATOM 1003 C CA . LYS A 1 126 ? -1.054 -3.312 -7.103 1.00 85.44 126 LYS A CA 1
ATOM 1004 C C . LYS A 1 126 ? -2.524 -2.974 -6.899 1.00 85.44 126 LYS A C 1
ATOM 1006 O O . LYS A 1 126 ? -2.910 -2.458 -5.853 1.00 85.44 126 LYS A O 1
ATOM 1011 N N . THR A 1 127 ? -3.352 -3.421 -7.834 1.00 80.81 127 THR A N 1
ATOM 1012 C CA . THR A 1 127 ? -4.797 -3.157 -7.844 1.00 80.81 127 THR A CA 1
ATOM 1013 C C . THR A 1 127 ? -5.519 -3.636 -6.578 1.00 80.81 127 THR A C 1
ATOM 1015 O O . THR A 1 127 ? -6.518 -3.050 -6.187 1.00 80.81 127 THR A O 1
ATOM 1018 N N . SER A 1 128 ? -5.027 -4.677 -5.892 1.00 73.69 128 SER A N 1
ATOM 1019 C CA . SER A 1 128 ? -5.644 -5.157 -4.643 1.00 73.69 128 SER A CA 1
ATOM 1020 C C . SER A 1 128 ? -5.301 -4.328 -3.399 1.00 73.69 128 SER A C 1
ATOM 1022 O O . SER A 1 128 ? -5.939 -4.527 -2.369 1.00 73.69 128 SER A O 1
ATOM 1024 N N . ASN A 1 129 ? -4.281 -3.466 -3.465 1.00 73.25 129 ASN A N 1
ATOM 1025 C CA . ASN A 1 129 ? -3.869 -2.596 -2.356 1.00 73.25 129 ASN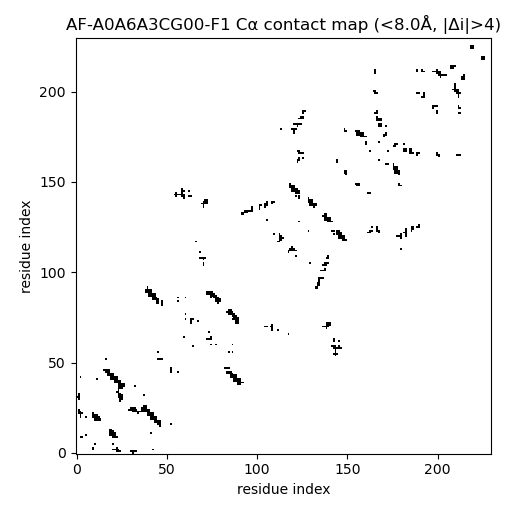 A CA 1
ATOM 1026 C C . ASN A 1 129 ? -4.455 -1.182 -2.467 1.00 73.25 129 ASN A C 1
ATOM 1028 O O . ASN A 1 129 ? -4.419 -0.426 -1.491 1.00 73.25 129 ASN A O 1
ATOM 1032 N N . ASP A 1 130 ? -5.025 -0.852 -3.625 1.00 67.69 130 ASP A N 1
A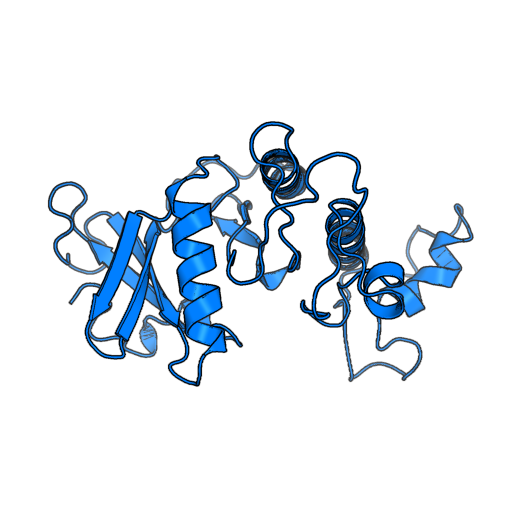TOM 1033 C CA . ASP A 1 130 ? -5.804 0.358 -3.842 1.00 67.69 130 ASP A CA 1
ATOM 1034 C C . ASP A 1 130 ? -7.219 0.124 -3.303 1.00 67.69 130 ASP A C 1
ATOM 1036 O O . ASP A 1 130 ? -8.071 -0.485 -3.954 1.00 67.69 130 ASP A O 1
ATOM 1040 N N . LEU A 1 131 ? -7.473 0.576 -2.073 1.00 64.81 131 LEU A N 1
ATOM 1041 C CA . LEU A 1 131 ? -8.820 0.539 -1.518 1.00 64.81 131 LEU A CA 1
ATOM 1042 C C . LEU A 1 131 ? -9.629 1.667 -2.147 1.00 64.81 131 LEU A C 1
ATOM 1044 O O . LEU A 1 131 ? -9.268 2.836 -2.018 1.00 64.81 131 LEU A O 1
ATOM 1048 N N . LEU A 1 132 ? -10.732 1.319 -2.800 1.00 58.91 132 LEU A N 1
ATOM 1049 C CA . LEU A 1 132 ? -11.740 2.291 -3.202 1.00 58.91 132 LEU A CA 1
ATOM 1050 C C . LEU A 1 132 ? -12.664 2.545 -2.012 1.00 58.91 132 LEU A C 1
ATOM 1052 O O . LEU A 1 132 ? -13.185 1.599 -1.414 1.00 58.91 132 LEU A O 1
ATOM 1056 N N . ASP A 1 133 ? -12.861 3.809 -1.656 1.00 58.88 133 ASP A N 1
ATOM 1057 C CA . ASP A 1 133 ? -13.960 4.169 -0.769 1.00 58.88 133 ASP A CA 1
ATOM 1058 C C . ASP A 1 133 ? -15.313 4.158 -1.502 1.00 58.88 133 ASP A C 1
ATOM 1060 O O . ASP A 1 133 ? -15.402 3.868 -2.697 1.00 58.88 133 ASP A O 1
ATOM 1064 N N . LEU A 1 134 ? -16.393 4.444 -0.769 1.00 53.25 134 LEU A N 1
ATOM 1065 C CA . LEU A 1 134 ? -17.758 4.462 -1.312 1.00 53.25 134 LEU A CA 1
ATOM 1066 C C . LEU A 1 134 ? -17.966 5.507 -2.427 1.00 53.25 134 LEU A C 1
ATOM 1068 O O . LEU A 1 134 ? -18.950 5.418 -3.158 1.00 53.25 134 LEU A O 1
ATOM 1072 N N . ASN A 1 135 ? -17.021 6.432 -2.592 1.00 56.00 135 ASN A N 1
ATOM 1073 C CA . ASN A 1 135 ? -17.014 7.491 -3.597 1.00 56.00 135 ASN A CA 1
ATOM 1074 C C . ASN A 1 135 ? -16.046 7.194 -4.738 1.00 56.00 135 ASN A C 1
ATOM 1076 O O . ASN A 1 135 ? -15.758 8.072 -5.543 1.00 56.00 135 ASN A O 1
ATOM 1080 N N . TYR A 1 136 ? -15.527 5.965 -4.806 1.00 59.66 136 TYR A N 1
ATOM 1081 C CA . TYR A 1 136 ? -14.523 5.549 -5.781 1.00 59.66 136 TYR A CA 1
ATOM 1082 C C . TYR A 1 136 ? -13.204 6.325 -5.674 1.00 59.66 136 TYR A C 1
ATOM 1084 O O . TYR A 1 136 ? -12.400 6.328 -6.609 1.00 59.66 136 TYR A O 1
ATOM 1092 N N . ASN A 1 137 ? -12.931 6.919 -4.512 1.00 64.81 137 ASN A N 1
ATOM 1093 C CA . ASN A 1 137 ? -11.640 7.518 -4.236 1.00 64.81 137 ASN A CA 1
ATOM 1094 C C . ASN A 1 137 ? -10.663 6.412 -3.874 1.00 64.81 137 ASN A C 1
ATOM 1096 O O . ASN A 1 137 ? -10.902 5.632 -2.947 1.00 64.81 137 ASN A O 1
ATOM 1100 N N . ALA A 1 138 ? -9.531 6.375 -4.563 1.00 74.38 138 ALA A N 1
ATOM 1101 C CA . ALA A 1 138 ? -8.482 5.438 -4.221 1.00 74.38 138 ALA A CA 1
ATOM 1102 C C . ALA A 1 138 ? -7.673 5.913 -3.008 1.00 74.38 138 ALA A C 1
ATOM 1104 O O . ALA A 1 138 ? -7.227 7.066 -2.932 1.00 74.38 138 ALA A O 1
ATOM 1105 N N . LYS A 1 139 ? -7.458 4.988 -2.073 1.00 81.19 139 LYS A N 1
ATOM 1106 C CA . LYS A 1 139 ? -6.572 5.132 -0.923 1.00 81.19 139 LYS A CA 1
ATOM 1107 C C . LYS A 1 139 ? -5.537 4.016 -0.936 1.00 81.19 139 LYS A C 1
ATOM 1109 O O . LYS A 1 139 ? -5.885 2.837 -0.865 1.00 81.19 139 LYS A O 1
ATOM 1114 N N . LEU A 1 140 ? -4.265 4.405 -0.956 1.00 86.25 140 LEU A N 1
ATOM 1115 C CA . LEU A 1 140 ? -3.155 3.483 -0.771 1.00 86.25 140 LEU A CA 1
ATOM 1116 C C . LEU A 1 140 ? -3.216 2.890 0.634 1.00 86.25 140 LEU A C 1
ATOM 1118 O O . LEU A 1 140 ? -3.246 3.620 1.631 1.00 86.25 140 LEU A O 1
ATOM 1122 N N . SER A 1 141 ? -3.228 1.565 0.698 1.00 85.69 141 SER A N 1
ATOM 1123 C CA . SER A 1 141 ? -3.195 0.786 1.937 1.00 85.69 141 SER A CA 1
ATOM 1124 C C . SER A 1 141 ? -1.909 -0.040 2.035 1.00 85.69 141 SER A C 1
ATOM 1126 O O . SER A 1 141 ? -1.002 0.175 1.252 1.00 85.69 141 SER A O 1
ATOM 1128 N N . ASP A 1 142 ? -1.778 -0.944 3.005 1.00 86.19 142 ASP A N 1
ATOM 1129 C CA . ASP A 1 142 ? -0.752 -2.006 3.014 1.00 86.19 142 ASP A CA 1
ATOM 1130 C C . ASP A 1 142 ? 0.718 -1.555 2.828 1.00 86.19 142 ASP A C 1
ATOM 1132 O O . ASP A 1 142 ? 1.409 -1.918 1.878 1.00 86.19 142 ASP A O 1
ATOM 1136 N N . PHE A 1 143 ? 1.224 -0.766 3.779 1.00 90.88 143 PHE A N 1
ATOM 1137 C CA . PHE A 1 143 ? 2.611 -0.272 3.791 1.00 90.88 143 PHE A CA 1
ATOM 1138 C C . PHE A 1 143 ? 3.619 -1.288 4.365 1.00 90.88 143 PHE A C 1
ATOM 1140 O O . PHE A 1 143 ? 4.762 -0.932 4.649 1.00 90.88 143 PHE A O 1
ATOM 1147 N N . GLY A 1 144 ? 3.234 -2.558 4.535 1.00 88.94 144 GLY A N 1
ATOM 1148 C CA . GLY A 1 144 ? 4.057 -3.563 5.217 1.00 88.94 144 GLY A CA 1
ATOM 1149 C C . GLY A 1 144 ? 5.401 -3.848 4.537 1.00 88.94 144 GLY A C 1
ATOM 1150 O O . GLY A 1 144 ? 6.367 -4.223 5.199 1.00 88.94 144 GLY A O 1
ATOM 1151 N N . LEU A 1 145 ? 5.494 -3.632 3.222 1.00 90.81 145 LEU A N 1
ATOM 1152 C CA . LEU A 1 145 ? 6.732 -3.805 2.453 1.00 90.81 145 LEU A CA 1
ATOM 1153 C C . LEU A 1 145 ? 7.470 -2.493 2.154 1.00 90.81 145 LEU A C 1
ATOM 1155 O O . LEU A 1 145 ? 8.575 -2.544 1.593 1.00 90.81 145 LEU A O 1
ATOM 1159 N N . ALA A 1 146 ? 6.880 -1.352 2.522 1.00 93.06 146 ALA A N 1
ATOM 1160 C CA . ALA A 1 146 ? 7.445 -0.039 2.263 1.00 93.06 146 ALA A CA 1
ATOM 1161 C C . ALA A 1 146 ? 8.799 0.126 2.968 1.00 93.06 146 ALA A C 1
ATOM 1163 O O . ALA A 1 146 ? 9.102 -0.524 3.972 1.00 93.06 146 ALA A O 1
ATOM 1164 N N . THR A 1 147 ? 9.649 0.972 2.403 1.00 94.19 147 THR A N 1
ATOM 1165 C CA . THR A 1 147 ? 10.996 1.216 2.919 1.00 94.19 147 THR A CA 1
ATOM 1166 C C . THR A 1 147 ? 11.450 2.621 2.579 1.00 94.19 147 THR A C 1
ATOM 1168 O O . THR A 1 147 ? 11.022 3.194 1.578 1.00 94.19 147 THR A O 1
ATOM 1171 N N . ASP A 1 148 ? 12.382 3.149 3.362 1.00 94.12 148 ASP A N 1
ATOM 1172 C CA . ASP A 1 148 ? 13.002 4.430 3.058 1.00 94.12 148 ASP A CA 1
ATOM 1173 C C . ASP A 1 148 ? 13.769 4.334 1.741 1.00 94.12 148 ASP A C 1
ATOM 1175 O O . ASP A 1 148 ? 14.394 3.313 1.427 1.00 94.12 148 ASP A O 1
ATOM 1179 N N . GLY A 1 149 ? 13.698 5.404 0.963 1.00 91.88 149 GLY A N 1
ATOM 1180 C CA . GLY A 1 149 ? 14.442 5.576 -0.266 1.00 91.88 149 GLY A CA 1
ATOM 1181 C C . GLY A 1 149 ? 15.942 5.750 -0.021 1.00 91.88 149 GLY A C 1
ATOM 1182 O O . GLY A 1 149 ? 16.423 5.767 1.115 1.00 91.88 149 GLY A O 1
ATOM 1183 N N . PRO A 1 150 ? 16.725 5.861 -1.102 1.00 91.38 150 PRO A N 1
ATOM 1184 C CA . PRO A 1 150 ? 18.166 5.983 -0.985 1.00 91.38 150 PRO A CA 1
ATOM 1185 C C . PRO A 1 150 ? 18.579 7.263 -0.244 1.00 91.38 150 PRO A C 1
ATOM 1187 O O . PRO A 1 150 ? 17.989 8.331 -0.414 1.00 91.38 150 PRO A O 1
ATOM 1190 N N . THR A 1 151 ? 19.635 7.148 0.561 1.00 86.69 151 THR A N 1
ATOM 1191 C CA . THR A 1 151 ? 20.241 8.256 1.308 1.00 86.69 151 THR A CA 1
ATOM 1192 C C . THR A 1 151 ? 21.569 8.689 0.684 1.00 86.69 151 THR A C 1
ATOM 1194 O O . THR A 1 151 ? 22.290 7.880 0.090 1.00 86.69 151 THR A O 1
ATOM 1197 N N . GLY A 1 152 ? 21.905 9.975 0.831 1.00 86.06 152 GLY A N 1
ATOM 1198 C CA . GLY A 1 152 ? 23.098 10.572 0.222 1.00 86.06 152 GLY A CA 1
ATOM 1199 C C . GLY A 1 152 ? 23.044 10.539 -1.307 1.00 86.06 152 GLY A C 1
ATOM 1200 O O . GLY A 1 152 ? 21.988 10.763 -1.893 1.00 86.06 152 GLY A O 1
ATOM 1201 N N . ASP A 1 153 ? 24.170 10.208 -1.939 1.00 86.44 153 ASP A N 1
ATOM 1202 C CA . ASP A 1 153 ? 24.320 10.195 -3.404 1.00 86.44 153 ASP A CA 1
ATOM 1203 C C . ASP A 1 153 ? 23.895 8.866 -4.060 1.00 86.44 153 ASP A C 1
ATOM 1205 O O . ASP A 1 153 ? 24.168 8.612 -5.236 1.00 86.44 153 ASP A O 1
ATOM 1209 N N . LYS A 1 154 ? 23.253 7.966 -3.305 1.00 88.69 154 LYS A N 1
ATOM 1210 C CA . LYS A 1 154 ? 22.797 6.678 -3.841 1.00 88.69 154 LYS A CA 1
ATOM 1211 C C . LYS A 1 154 ? 21.565 6.874 -4.724 1.00 88.69 154 LYS A C 1
ATOM 1213 O O . LYS A 1 154 ? 20.654 7.622 -4.391 1.00 88.69 154 LYS A O 1
ATOM 1218 N N . SER A 1 155 ? 21.500 6.136 -5.831 1.00 89.00 155 SER A N 1
ATOM 1219 C CA . SER A 1 155 ? 20.342 6.146 -6.739 1.00 89.00 155 SER A CA 1
ATOM 1220 C C . SER A 1 155 ? 19.283 5.089 -6.406 1.00 89.00 155 SER A C 1
ATOM 1222 O O . SER A 1 155 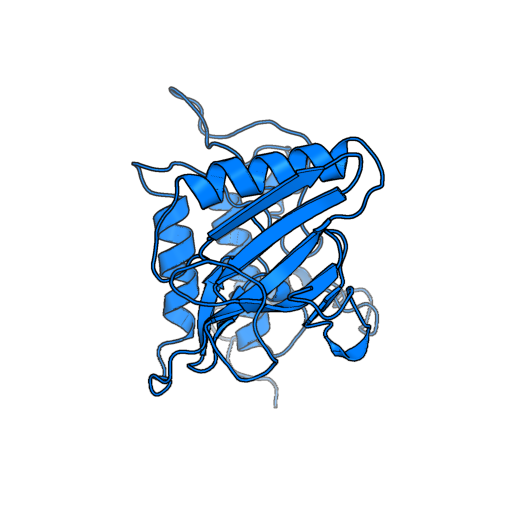? 18.175 5.139 -6.937 1.00 89.00 155 SER A O 1
ATOM 1224 N N . HIS A 1 156 ? 19.618 4.117 -5.555 1.00 91.56 156 HIS A N 1
ATOM 1225 C CA . HIS A 1 156 ? 18.771 2.972 -5.235 1.00 91.56 156 HIS A CA 1
ATOM 1226 C C . HIS A 1 156 ? 19.093 2.401 -3.851 1.00 91.56 156 HIS A C 1
ATOM 1228 O O . HIS A 1 156 ? 20.147 2.660 -3.265 1.00 91.56 156 HIS A O 1
ATOM 1234 N N . VAL A 1 157 ? 18.176 1.574 -3.363 1.00 91.12 157 VAL A N 1
ATOM 1235 C CA . VAL A 1 157 ? 18.320 0.754 -2.165 1.00 91.12 157 VAL A CA 1
ATOM 1236 C C . VAL A 1 157 ? 18.561 -0.687 -2.604 1.00 91.12 157 VAL A C 1
ATOM 1238 O O . VAL A 1 157 ? 17.746 -1.261 -3.322 1.00 91.12 157 VAL A O 1
ATOM 1241 N N . SER A 1 158 ? 19.669 -1.290 -2.181 1.00 87.69 158 SER A N 1
ATOM 1242 C CA . SER A 1 158 ? 19.938 -2.714 -2.425 1.00 87.69 158 SER A CA 1
ATOM 1243 C C . SER A 1 158 ? 19.390 -3.530 -1.257 1.00 87.69 158 SER A C 1
ATOM 1245 O O . SER A 1 158 ? 19.907 -3.454 -0.144 1.00 87.69 158 SER A O 1
ATOM 1247 N N . ASN A 1 159 ? 18.320 -4.288 -1.490 1.00 76.56 159 ASN A N 1
ATOM 1248 C CA . ASN A 1 159 ? 17.669 -5.113 -0.470 1.00 76.56 159 ASN A CA 1
ATOM 1249 C C . ASN A 1 159 ? 17.162 -6.422 -1.098 1.00 76.56 159 ASN A C 1
ATOM 1251 O O . ASN A 1 159 ? 17.128 -6.563 -2.320 1.00 76.56 159 ASN A O 1
ATOM 1255 N N . ARG A 1 160 ? 16.749 -7.390 -0.271 1.00 87.25 160 ARG A N 1
ATOM 1256 C CA . ARG A 1 160 ? 16.093 -8.623 -0.730 1.00 87.25 160 ARG A CA 1
ATOM 1257 C C . ARG A 1 160 ? 14.958 -8.282 -1.698 1.00 87.25 160 ARG A C 1
ATOM 1259 O O . ARG A 1 160 ? 14.185 -7.364 -1.442 1.00 87.25 160 ARG A O 1
ATOM 1266 N N . VAL A 1 161 ? 14.814 -9.039 -2.779 1.00 87.88 161 VAL A N 1
ATOM 1267 C CA . VAL A 1 161 ? 13.684 -8.858 -3.697 1.00 87.88 161 VAL A CA 1
ATOM 1268 C C . VAL A 1 161 ? 12.378 -9.245 -2.984 1.00 87.88 161 VAL A C 1
ATOM 1270 O O . VAL A 1 161 ? 12.256 -10.363 -2.483 1.00 87.88 161 VAL A O 1
ATOM 1273 N N . MET A 1 162 ? 11.436 -8.305 -2.888 1.00 87.94 162 MET A N 1
ATOM 1274 C CA . MET A 1 162 ? 10.100 -8.475 -2.295 1.00 87.94 162 MET A CA 1
ATOM 1275 C C . MET A 1 162 ? 9.073 -7.665 -3.091 1.00 87.94 162 MET A C 1
ATOM 1277 O O . MET A 1 162 ? 9.442 -6.694 -3.742 1.00 87.94 162 MET A O 1
ATOM 1281 N N . GLY A 1 163 ? 7.802 -8.043 -2.996 1.00 86.69 163 GLY A N 1
ATOM 1282 C CA . GLY A 1 163 ? 6.693 -7.434 -3.728 1.00 86.69 163 GLY A CA 1
ATOM 1283 C C . GLY A 1 163 ? 5.869 -8.496 -4.450 1.00 86.69 163 GLY A C 1
ATOM 1284 O O . GLY A 1 163 ? 6.203 -9.686 -4.436 1.00 86.69 163 GLY A O 1
ATOM 1285 N N . THR A 1 164 ? 4.781 -8.076 -5.083 1.00 87.38 164 THR A N 1
ATOM 1286 C CA . THR A 1 164 ? 3.857 -9.000 -5.746 1.00 87.38 164 THR A CA 1
ATOM 1287 C C . THR A 1 164 ? 4.326 -9.381 -7.155 1.00 87.38 164 THR A C 1
ATOM 1289 O O . THR A 1 164 ? 4.604 -8.533 -8.008 1.00 87.38 164 THR A O 1
ATOM 1292 N N . TYR A 1 165 ? 4.388 -10.691 -7.423 1.00 88.12 165 TYR A N 1
ATOM 1293 C CA . TYR A 1 165 ? 4.735 -11.221 -8.744 1.00 88.12 165 TYR A CA 1
ATOM 1294 C C . TYR A 1 165 ? 3.751 -10.728 -9.816 1.00 88.12 165 TYR A C 1
ATOM 1296 O O . TYR A 1 165 ? 2.539 -10.779 -9.623 1.00 88.12 165 TYR A O 1
ATOM 1304 N N . GLY A 1 166 ? 4.284 -10.265 -10.948 1.00 90.56 166 GLY A N 1
ATOM 1305 C CA . GLY A 1 166 ? 3.513 -9.645 -12.031 1.00 90.56 166 GLY A CA 1
ATOM 1306 C C . GLY A 1 166 ? 3.522 -8.116 -12.014 1.00 90.56 166 GLY A C 1
ATOM 1307 O O . GLY A 1 166 ? 3.389 -7.528 -13.080 1.00 90.56 166 GLY A O 1
ATOM 1308 N N . TYR A 1 167 ? 3.759 -7.496 -10.852 1.00 92.62 167 TYR A N 1
ATOM 1309 C CA . TYR A 1 167 ? 3.848 -6.037 -10.701 1.00 92.62 167 TYR A CA 1
ATOM 1310 C C . TYR A 1 167 ? 5.288 -5.552 -10.543 1.00 92.62 167 TYR A C 1
ATOM 1312 O O . TYR A 1 167 ? 5.621 -4.469 -11.004 1.00 92.62 167 TYR A O 1
ATOM 1320 N N . ALA A 1 168 ? 6.158 -6.360 -9.929 1.00 93.12 168 ALA A N 1
ATOM 1321 C CA . ALA A 1 168 ? 7.541 -5.976 -9.668 1.00 93.12 168 ALA A CA 1
ATOM 1322 C C . ALA A 1 168 ? 8.336 -5.656 -10.951 1.00 93.12 168 ALA A C 1
ATOM 1324 O O . ALA A 1 168 ? 8.356 -6.443 -11.902 1.00 93.12 168 ALA A O 1
ATOM 1325 N N . ALA A 1 169 ? 9.049 -4.526 -10.926 1.00 93.50 169 ALA A N 1
ATOM 1326 C CA . ALA A 1 169 ? 9.874 -4.051 -12.033 1.00 93.50 169 ALA A CA 1
ATOM 1327 C C . ALA A 1 169 ? 10.955 -5.058 -12.444 1.00 93.50 169 ALA A C 1
ATOM 1329 O O . ALA A 1 169 ? 11.650 -5.627 -11.599 1.00 93.50 169 ALA A O 1
ATOM 1330 N N . LEU A 1 170 ? 11.131 -5.260 -13.752 1.00 91.25 170 LEU A N 1
ATOM 1331 C CA . LEU A 1 170 ? 12.045 -6.277 -14.288 1.00 91.25 170 LEU A CA 1
ATOM 1332 C C . LEU A 1 170 ? 13.502 -6.000 -13.900 1.00 91.25 170 LEU A C 1
ATOM 1334 O O . LEU A 1 170 ? 14.235 -6.920 -13.545 1.00 91.25 170 LEU A O 1
ATOM 1338 N N . GLU A 1 171 ? 13.917 -4.736 -13.921 1.00 91.00 171 GLU A N 1
ATOM 1339 C CA . GLU A 1 171 ? 15.242 -4.307 -13.487 1.00 91.00 171 GLU A CA 1
ATOM 1340 C C . GLU A 1 171 ? 15.456 -4.538 -11.989 1.00 91.00 171 GLU A C 1
ATOM 1342 O O . GLU A 1 171 ? 16.542 -4.954 -11.586 1.00 91.00 171 GLU A O 1
ATOM 1347 N N . TYR A 1 172 ? 14.418 -4.354 -11.168 1.00 93.38 172 TYR A N 1
ATOM 1348 C CA . TYR A 1 172 ? 14.480 -4.638 -9.737 1.00 93.38 172 TYR A CA 1
ATOM 1349 C C . TYR A 1 172 ? 14.611 -6.142 -9.481 1.00 93.38 172 TYR A C 1
ATOM 1351 O O . TYR A 1 172 ? 15.472 -6.556 -8.708 1.00 93.38 172 TYR A O 1
ATOM 1359 N N . LEU A 1 173 ? 13.826 -6.969 -10.177 1.00 91.31 173 LEU A N 1
ATOM 1360 C CA . LEU A 1 173 ? 13.920 -8.428 -10.084 1.00 91.31 173 LEU A CA 1
ATOM 1361 C C . LEU A 1 173 ? 15.303 -8.948 -10.502 1.00 91.31 173 LEU A C 1
ATOM 1363 O O . LEU A 1 173 ? 15.803 -9.899 -9.906 1.00 91.31 173 LEU A O 1
ATOM 1367 N N . ALA A 1 174 ? 15.920 -8.330 -11.511 1.00 90.69 174 ALA A N 1
ATOM 1368 C CA . ALA A 1 174 ? 17.216 -8.749 -12.037 1.00 90.69 174 ALA A CA 1
ATOM 1369 C C . ALA A 1 174 ? 18.406 -8.291 -11.179 1.00 90.69 174 ALA A C 1
ATOM 1371 O O . ALA A 1 174 ? 19.398 -9.008 -11.080 1.00 90.69 174 ALA A O 1
ATOM 1372 N N . THR A 1 175 ? 18.332 -7.095 -10.588 1.00 92.06 175 THR A N 1
ATOM 1373 C CA . THR A 1 175 ? 19.484 -6.454 -9.923 1.00 92.06 175 THR A CA 1
ATOM 1374 C C . THR A 1 175 ? 19.365 -6.383 -8.403 1.00 92.06 175 THR A C 1
ATOM 1376 O O . THR A 1 175 ? 20.366 -6.195 -7.719 1.00 92.06 175 THR A O 1
ATOM 1379 N N . GLY A 1 176 ? 18.152 -6.490 -7.857 1.00 92.50 176 GLY A N 1
ATOM 1380 C CA . GLY A 1 176 ? 17.863 -6.175 -6.458 1.00 92.50 176 GLY A CA 1
ATOM 1381 C C . GLY A 1 176 ? 17.898 -4.676 -6.132 1.00 92.50 176 GLY A C 1
ATOM 1382 O O . GLY A 1 176 ? 17.748 -4.311 -4.965 1.00 92.50 176 GLY A O 1
ATOM 1383 N N . HIS A 1 177 ? 18.083 -3.799 -7.126 1.00 94.19 177 HIS A N 1
ATOM 1384 C CA . HIS A 1 177 ? 18.090 -2.349 -6.942 1.00 94.19 177 HIS A CA 1
ATOM 1385 C C . HIS A 1 177 ? 16.667 -1.800 -6.917 1.00 94.19 177 HIS A C 1
ATOM 1387 O O . HIS A 1 177 ? 15.978 -1.758 -7.937 1.00 94.19 177 HIS A O 1
ATOM 1393 N N . LEU A 1 178 ? 16.233 -1.372 -5.737 1.00 94.44 178 LEU A N 1
ATOM 1394 C CA . LEU A 1 178 ? 14.919 -0.795 -5.507 1.00 94.44 178 LEU A CA 1
ATOM 1395 C C . LEU A 1 178 ? 14.986 0.736 -5.574 1.00 94.44 178 LEU A C 1
ATOM 1397 O O . LEU A 1 178 ? 15.871 1.355 -4.981 1.00 94.44 178 LEU A O 1
ATOM 1401 N N . SER A 1 179 ? 14.042 1.361 -6.275 1.00 94.50 179 SER A N 1
ATOM 1402 C CA . SER A 1 179 ? 13.919 2.823 -6.355 1.00 94.50 179 SER A CA 1
ATOM 1403 C C . SER A 1 179 ? 12.456 3.244 -6.521 1.00 94.50 179 SER A C 1
ATOM 1405 O O . SER A 1 179 ? 11.606 2.413 -6.828 1.00 94.50 179 SER A O 1
ATOM 1407 N N . ALA A 1 180 ? 12.164 4.545 -6.426 1.00 94.31 180 ALA A N 1
ATOM 1408 C CA . ALA A 1 180 ? 10.841 5.085 -6.763 1.00 94.31 180 ALA A CA 1
ATOM 1409 C C . ALA A 1 180 ? 10.398 4.727 -8.200 1.00 94.31 180 ALA A C 1
ATOM 1411 O O . ALA A 1 180 ? 9.211 4.582 -8.477 1.00 94.31 180 ALA A O 1
ATOM 1412 N N . LYS A 1 181 ? 11.342 4.508 -9.131 1.00 94.25 181 LYS A N 1
ATOM 1413 C CA . LYS A 1 181 ? 11.025 4.052 -10.497 1.00 94.25 181 LYS A CA 1
ATOM 1414 C C . LYS A 1 181 ? 10.466 2.631 -10.535 1.00 94.25 181 LYS A C 1
ATOM 1416 O O . LYS A 1 181 ? 9.684 2.326 -11.430 1.00 94.25 181 LYS A O 1
ATOM 1421 N N . SER A 1 182 ? 10.808 1.799 -9.553 1.00 94.94 182 SER A N 1
ATOM 1422 C CA . SER A 1 182 ? 10.235 0.461 -9.413 1.00 94.94 182 SER A CA 1
ATOM 1423 C C . SER A 1 182 ? 8.731 0.530 -9.130 1.00 94.94 182 SER A C 1
ATOM 1425 O O . SER A 1 182 ? 7.971 -0.229 -9.719 1.00 94.94 182 SER A O 1
ATOM 1427 N N . ASP A 1 183 ? 8.284 1.489 -8.316 1.00 94.19 183 ASP A N 1
ATOM 1428 C CA . ASP A 1 183 ? 6.855 1.733 -8.074 1.00 94.19 183 ASP A CA 1
ATOM 1429 C C . ASP A 1 183 ? 6.150 2.324 -9.303 1.00 94.19 183 ASP A C 1
ATOM 1431 O O . ASP A 1 183 ? 5.016 1.957 -9.601 1.00 94.19 183 ASP A O 1
ATOM 1435 N N . VAL A 1 184 ? 6.829 3.192 -10.066 1.00 93.94 184 VAL A N 1
ATOM 1436 C CA . VAL A 1 184 ? 6.297 3.727 -11.336 1.00 93.94 184 VAL A CA 1
ATOM 1437 C C . VAL A 1 184 ? 6.049 2.606 -12.350 1.00 93.94 184 VAL A C 1
ATOM 1439 O O . VAL A 1 184 ? 5.054 2.639 -13.076 1.00 93.94 184 VAL A O 1
ATOM 1442 N N . TYR A 1 185 ? 6.924 1.598 -12.400 1.00 94.31 185 TYR A N 1
ATOM 1443 C CA . TYR A 1 185 ? 6.696 0.410 -13.219 1.00 94.31 185 TYR A CA 1
ATOM 1444 C C . TYR A 1 185 ? 5.433 -0.334 -12.769 1.00 94.31 185 TYR A C 1
ATOM 1446 O O . TYR A 1 185 ? 4.563 -0.606 -13.597 1.00 94.31 185 TYR A O 1
ATOM 1454 N N . SER A 1 186 ? 5.311 -0.621 -11.469 1.00 93.31 186 SER A N 1
ATOM 1455 C CA . SER A 1 186 ? 4.152 -1.314 -10.895 1.00 93.31 186 SER A CA 1
ATOM 1456 C C . SER A 1 186 ? 2.843 -0.564 -11.168 1.00 93.31 186 SER A C 1
ATOM 1458 O O . SER A 1 186 ? 1.850 -1.170 -11.566 1.00 93.31 186 SER A O 1
ATOM 1460 N N . PHE A 1 187 ? 2.856 0.768 -11.061 1.00 91.00 187 PHE A N 1
ATOM 1461 C CA . PHE A 1 187 ? 1.744 1.630 -11.462 1.00 91.00 187 PHE A CA 1
ATOM 1462 C C . PHE A 1 187 ? 1.387 1.469 -12.949 1.00 91.00 187 PHE A C 1
ATOM 1464 O O . PHE A 1 187 ? 0.215 1.349 -13.301 1.00 91.00 187 PHE A O 1
ATOM 1471 N N . GLY A 1 188 ? 2.384 1.376 -13.832 1.00 91.38 188 GLY A N 1
ATOM 1472 C CA . GLY A 1 188 ? 2.167 1.070 -15.248 1.00 91.38 188 GLY A CA 1
ATOM 1473 C C . GLY A 1 188 ? 1.474 -0.279 -15.484 1.00 91.38 188 GLY A C 1
ATOM 1474 O O . GLY A 1 188 ? 0.630 -0.381 -16.374 1.00 91.38 188 GLY A O 1
ATOM 1475 N N . VAL A 1 189 ? 1.774 -1.301 -14.674 1.00 92.00 189 VAL A N 1
ATOM 1476 C CA . VAL A 1 189 ? 1.074 -2.598 -14.725 1.00 92.00 189 VAL A CA 1
ATOM 1477 C C . VAL A 1 189 ? -0.394 -2.446 -14.324 1.00 92.00 189 VAL A C 1
ATOM 1479 O O . VAL A 1 189 ? -1.260 -2.954 -15.034 1.00 92.00 189 VAL A O 1
ATOM 1482 N N . VAL A 1 190 ? -0.685 -1.698 -13.256 1.00 88.44 190 VAL A N 1
ATOM 1483 C CA . VAL A 1 190 ? -2.063 -1.401 -12.821 1.00 88.44 190 VAL A CA 1
ATOM 1484 C C . VAL A 1 190 ? -2.842 -0.667 -13.917 1.00 88.44 190 VAL A C 1
ATOM 1486 O O . VAL A 1 190 ? -3.964 -1.053 -14.245 1.00 88.44 190 VAL A O 1
ATOM 1489 N N . LEU A 1 191 ? -2.236 0.329 -14.574 1.00 86.81 191 LEU A N 1
ATOM 1490 C CA . LEU A 1 191 ? -2.864 0.996 -15.720 1.00 86.81 191 LEU A CA 1
ATOM 1491 C C . LEU A 1 191 ? -3.167 0.020 -16.865 1.00 86.81 191 LEU A C 1
ATOM 1493 O O . LEU A 1 191 ? -4.232 0.104 -17.477 1.00 86.81 191 LEU A O 1
ATOM 1497 N N . LEU A 1 192 ? -2.261 -0.917 -17.162 1.00 88.56 192 LEU A N 1
ATOM 1498 C CA . LEU A 1 192 ? -2.503 -1.945 -18.176 1.00 88.56 192 LEU A CA 1
ATOM 1499 C C . LEU A 1 192 ? -3.653 -2.876 -17.785 1.00 88.56 192 LEU A C 1
ATOM 1501 O O . LEU A 1 192 ? -4.452 -3.225 -18.657 1.00 88.56 192 LEU A O 1
ATOM 1505 N N . GLU A 1 193 ? -3.771 -3.271 -16.515 1.00 87.44 193 GLU A N 1
ATOM 1506 C CA . GLU A 1 193 ? -4.910 -4.065 -16.036 1.00 87.44 193 GLU A CA 1
ATOM 1507 C C . GLU A 1 193 ? -6.224 -3.311 -16.254 1.00 87.44 193 GLU A C 1
ATOM 1509 O O . GLU A 1 193 ? -7.153 -3.855 -16.854 1.00 87.44 193 GLU A O 1
ATOM 1514 N N . MET A 1 194 ? -6.274 -2.036 -15.855 1.00 82.88 194 MET A N 1
ATOM 1515 C CA . MET A 1 194 ? -7.461 -1.189 -16.006 1.00 82.88 194 MET A CA 1
ATOM 1516 C C . MET A 1 194 ? -7.861 -0.993 -17.473 1.00 82.88 194 MET A C 1
ATOM 1518 O O . MET A 1 194 ? -9.043 -1.047 -17.803 1.00 82.88 194 MET A O 1
ATOM 1522 N N . LEU A 1 195 ? -6.892 -0.764 -18.364 1.00 83.50 195 LEU A N 1
ATOM 1523 C CA . LEU A 1 195 ? -7.155 -0.520 -19.786 1.00 83.50 195 LEU A CA 1
ATOM 1524 C C . LEU A 1 195 ? -7.522 -1.793 -20.554 1.00 83.50 195 LEU A C 1
ATOM 1526 O O . LEU A 1 195 ? -8.283 -1.729 -21.516 1.00 83.50 195 LEU A O 1
ATOM 1530 N N . SER A 1 196 ? -6.967 -2.941 -20.167 1.00 84.81 196 SER A N 1
ATOM 1531 C CA . SER A 1 196 ? -7.186 -4.209 -20.872 1.00 84.81 196 SER A CA 1
ATOM 1532 C C . SER A 1 196 ? -8.310 -5.062 -20.283 1.00 84.81 196 SER A C 1
ATOM 1534 O O . SER A 1 196 ? -8.756 -6.003 -20.941 1.00 84.81 196 SER A O 1
ATOM 1536 N N . GLY A 1 197 ? -8.733 -4.789 -19.043 1.00 84.50 197 GLY A N 1
ATOM 1537 C CA . GLY A 1 197 ? -9.641 -5.648 -18.278 1.00 84.50 197 GLY A CA 1
ATOM 1538 C C . GLY A 1 197 ? -9.045 -7.025 -17.952 1.00 84.50 197 GLY A C 1
ATOM 1539 O O . GLY A 1 197 ? -9.778 -7.967 -17.653 1.00 84.50 197 GLY A O 1
ATOM 1540 N N . ARG A 1 198 ? -7.720 -7.187 -18.066 1.00 88.56 198 ARG A N 1
ATOM 1541 C CA . ARG A 1 198 ? -6.996 -8.445 -17.822 1.00 88.56 198 ARG A CA 1
ATOM 1542 C C . ARG A 1 198 ? -6.266 -8.359 -16.484 1.00 88.56 198 ARG A C 1
ATOM 1544 O O . ARG A 1 198 ? -5.772 -7.299 -16.129 1.00 88.56 198 ARG A O 1
ATOM 1551 N N . ARG A 1 199 ? -6.148 -9.487 -15.775 1.00 87.56 199 ARG A N 1
ATOM 1552 C CA . ARG A 1 199 ? -5.324 -9.569 -14.559 1.00 87.56 199 ARG A CA 1
ATOM 1553 C C . ARG A 1 199 ? -3.834 -9.576 -14.898 1.00 87.56 199 ARG A C 1
ATOM 1555 O O . ARG A 1 199 ? -3.443 -10.175 -15.899 1.00 87.56 199 ARG A O 1
ATOM 1562 N N . ALA A 1 200 ? -3.013 -8.985 -14.031 1.00 89.69 200 ALA A N 1
ATOM 1563 C CA . ALA A 1 200 ? -1.559 -8.911 -14.159 1.00 89.69 200 ALA A CA 1
ATOM 1564 C C . ALA A 1 200 ? -0.925 -10.304 -14.285 1.00 89.69 200 ALA A C 1
ATOM 1566 O O . ALA A 1 200 ? 0.024 -10.494 -15.050 1.00 89.69 200 ALA A O 1
ATOM 1567 N N . VAL A 1 201 ? -1.484 -11.281 -13.560 1.00 90.44 201 VAL A N 1
ATOM 1568 C CA . VAL A 1 201 ? -1.127 -12.699 -13.659 1.00 90.44 201 VAL A CA 1
ATOM 1569 C C . VAL A 1 201 ? -2.388 -13.553 -13.768 1.00 90.44 201 VAL A C 1
ATOM 1571 O O . VAL A 1 201 ? -3.246 -13.522 -12.884 1.00 90.44 201 VAL A O 1
ATOM 1574 N N . ASP A 1 202 ? -2.485 -14.355 -14.826 1.00 89.88 202 ASP A N 1
ATOM 1575 C CA . ASP A 1 202 ? -3.610 -15.262 -15.070 1.00 89.88 202 ASP A CA 1
ATOM 1576 C C . ASP A 1 202 ? -3.129 -16.619 -15.605 1.00 89.88 202 ASP A C 1
ATOM 1578 O O . ASP A 1 202 ? -2.796 -16.778 -16.778 1.00 89.88 202 ASP A O 1
ATOM 1582 N N . LYS A 1 203 ? -3.105 -17.623 -14.720 1.00 87.94 203 LYS A N 1
ATOM 1583 C CA . LYS A 1 203 ? -2.643 -18.988 -15.030 1.00 87.94 203 LYS A CA 1
ATOM 1584 C C . LYS A 1 203 ? -3.619 -19.790 -15.896 1.00 87.94 203 LYS A C 1
ATOM 1586 O O . LYS A 1 203 ? -3.265 -20.879 -16.331 1.00 87.94 203 LYS A O 1
ATOM 1591 N N . ASN A 1 204 ? -4.833 -19.286 -16.123 1.00 89.38 204 ASN A N 1
ATOM 1592 C CA . ASN A 1 204 ? -5.820 -19.958 -16.970 1.00 89.38 204 ASN A CA 1
ATOM 1593 C C . ASN A 1 204 ? -5.642 -19.618 -18.459 1.00 89.38 204 ASN A C 1
ATOM 1595 O O . ASN A 1 204 ? -6.351 -20.154 -19.308 1.00 89.38 204 ASN A O 1
ATOM 1599 N N . ARG A 1 205 ? -4.719 -18.708 -18.786 1.00 87.06 205 ARG A N 1
ATOM 1600 C CA . ARG A 1 205 ? -4.413 -18.285 -20.157 1.00 87.06 205 ARG A CA 1
ATOM 1601 C C . ARG A 1 205 ? -3.334 -19.164 -20.789 1.00 87.06 205 ARG A C 1
ATOM 1603 O O . ARG A 1 205 ? -2.688 -19.939 -20.093 1.00 87.06 205 ARG A O 1
ATOM 1610 N N . PRO A 1 206 ? -3.086 -19.051 -22.106 1.00 88.12 206 PRO A N 1
ATOM 1611 C CA . PRO A 1 206 ? -1.911 -19.664 -22.713 1.00 88.12 206 PRO A CA 1
ATOM 1612 C C . PRO A 1 206 ? -0.625 -19.206 -22.017 1.00 88.12 206 PRO A C 1
ATOM 1614 O O . PRO A 1 206 ? -0.523 -18.063 -21.578 1.00 88.12 206 PRO A O 1
ATOM 1617 N N . SER A 1 207 ? 0.400 -20.059 -21.983 1.00 82.31 207 SER A N 1
ATOM 1618 C CA . SER A 1 207 ? 1.614 -19.831 -21.180 1.00 82.31 207 SER A CA 1
ATOM 1619 C C . SER A 1 207 ? 2.346 -18.519 -21.489 1.00 82.31 207 SER A C 1
ATOM 1621 O O . SER A 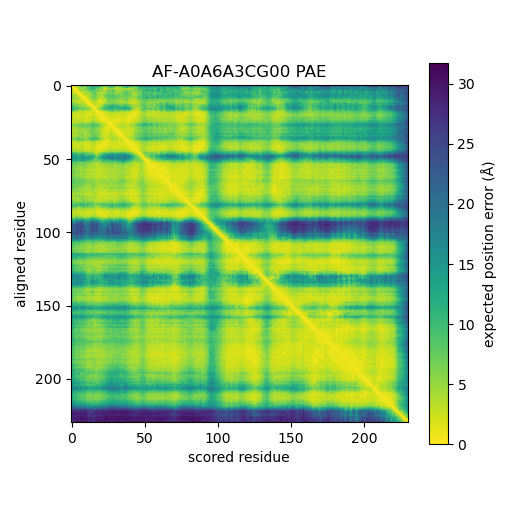1 207 ? 2.994 -17.951 -20.616 1.00 82.31 207 SER A O 1
ATOM 1623 N N . ARG A 1 208 ? 2.227 -18.021 -22.726 1.00 78.44 208 ARG A N 1
ATOM 1624 C CA . ARG A 1 208 ? 2.814 -16.746 -23.181 1.00 78.44 208 ARG A CA 1
ATOM 1625 C C . ARG A 1 208 ? 1.986 -15.510 -22.807 1.00 78.44 208 ARG A C 1
ATOM 1627 O O . ARG A 1 208 ? 2.451 -14.397 -23.000 1.00 78.44 208 ARG A O 1
ATOM 1634 N N . GLU A 1 209 ? 0.780 -15.708 -22.284 1.00 84.81 209 GLU A N 1
ATOM 1635 C CA . GLU A 1 209 ? -0.155 -14.666 -21.844 1.00 84.81 209 GLU A CA 1
ATOM 1636 C C . GLU A 1 209 ? -0.433 -14.726 -20.338 1.00 84.81 209 GLU A C 1
ATOM 1638 O O . GLU A 1 209 ? -1.302 -14.009 -19.844 1.00 84.81 209 GLU A O 1
ATOM 1643 N N . HIS A 1 210 ? 0.289 -15.575 -19.597 1.00 90.44 210 HIS A N 1
ATOM 1644 C CA . HIS A 1 210 ? 0.158 -15.640 -18.144 1.00 90.44 210 HIS A CA 1
ATOM 1645 C C . HIS A 1 210 ? 0.504 -14.310 -17.478 1.00 90.44 210 HIS A C 1
ATOM 1647 O O . HIS A 1 210 ? -0.133 -13.955 -16.493 1.00 90.44 210 HIS A O 1
ATOM 1653 N N . ASN A 1 211 ? 1.520 -13.605 -17.984 1.00 91.88 211 ASN A N 1
ATOM 1654 C CA . ASN A 1 211 ? 1.940 -12.301 -17.490 1.00 91.88 211 ASN A CA 1
ATOM 1655 C C . ASN A 1 211 ? 1.433 -11.204 -18.434 1.00 91.88 211 ASN A C 1
ATOM 1657 O O . ASN A 1 211 ? 1.694 -11.231 -19.641 1.00 91.88 211 ASN A O 1
ATOM 1661 N N . LEU A 1 212 ? 0.723 -10.226 -17.873 1.00 92.31 212 LEU A N 1
ATOM 1662 C CA . LEU A 1 212 ? 0.107 -9.153 -18.643 1.00 92.31 212 LEU A CA 1
ATOM 1663 C C . LEU A 1 212 ? 1.132 -8.283 -19.372 1.00 92.31 212 LEU A C 1
ATOM 1665 O O . LEU A 1 212 ? 0.897 -7.886 -20.512 1.00 92.31 212 LEU A O 1
ATOM 1669 N N . VAL A 1 213 ? 2.272 -8.001 -18.740 1.00 91.44 213 VAL A N 1
ATOM 1670 C CA . VAL A 1 213 ? 3.331 -7.192 -19.347 1.00 91.44 213 VAL A CA 1
ATOM 1671 C C . VAL A 1 213 ? 3.931 -7.925 -20.540 1.00 91.44 213 VAL A C 1
ATOM 1673 O O . VAL A 1 213 ? 4.103 -7.321 -21.596 1.00 91.44 213 VAL A O 1
ATOM 1676 N N . ASP A 1 214 ? 4.200 -9.226 -20.417 1.00 90.44 214 ASP A N 1
ATOM 1677 C CA . ASP A 1 214 ? 4.712 -10.036 -21.528 1.00 90.44 214 ASP A CA 1
ATOM 1678 C C . ASP A 1 214 ? 3.741 -10.074 -22.712 1.00 90.44 214 ASP A C 1
ATOM 1680 O O . ASP A 1 214 ? 4.168 -9.925 -23.859 1.00 90.44 214 ASP A O 1
ATOM 1684 N N . TRP A 1 215 ? 2.437 -10.176 -22.438 1.00 90.19 215 TRP A N 1
ATOM 1685 C CA . TRP A 1 215 ? 1.396 -10.059 -23.458 1.00 90.19 215 TRP A CA 1
ATOM 1686 C C . TRP A 1 215 ? 1.338 -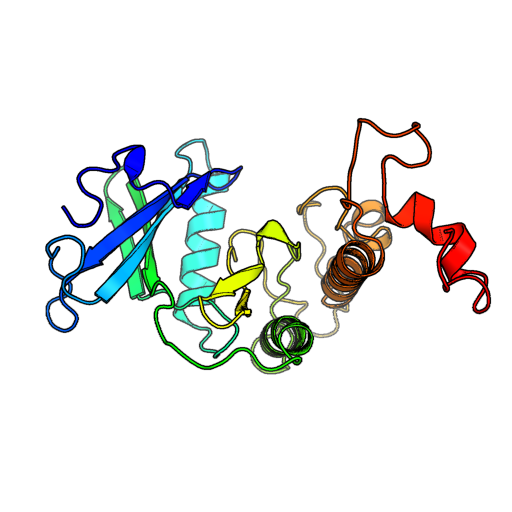8.660 -24.091 1.00 90.19 215 TRP A C 1
ATOM 1688 O O . TRP A 1 215 ? 1.162 -8.547 -25.302 1.00 90.19 215 TRP A O 1
ATOM 1698 N N . ALA A 1 216 ? 1.501 -7.591 -23.306 1.00 90.12 216 ALA A N 1
ATOM 1699 C CA . ALA A 1 216 ? 1.391 -6.210 -23.780 1.00 90.12 216 ALA A CA 1
ATOM 1700 C C . ALA A 1 216 ? 2.627 -5.732 -24.568 1.00 90.12 216 ALA A C 1
ATOM 1702 O O . ALA A 1 216 ? 2.501 -4.874 -25.446 1.00 90.12 216 ALA A O 1
ATOM 1703 N N . LYS A 1 217 ? 3.820 -6.288 -24.298 1.00 87.62 217 LYS A N 1
ATOM 1704 C CA . LYS A 1 217 ? 5.109 -5.890 -24.908 1.00 87.62 217 LYS A CA 1
ATOM 1705 C C . LYS A 1 217 ? 5.053 -5.674 -26.434 1.00 87.62 217 LYS A C 1
ATOM 1707 O O . LYS A 1 217 ? 5.515 -4.621 -26.881 1.00 87.62 217 LYS A O 1
ATOM 1712 N N . PRO A 1 218 ? 4.474 -6.579 -27.253 1.00 86.12 218 PRO A N 1
ATOM 1713 C CA . PRO A 1 218 ? 4.404 -6.397 -28.706 1.00 86.12 218 PRO A CA 1
ATOM 1714 C C . PRO A 1 218 ? 3.562 -5.190 -29.146 1.00 86.12 218 PRO A C 1
ATOM 1716 O O . PRO A 1 218 ? 3.815 -4.612 -30.205 1.00 86.12 218 PRO A O 1
ATOM 1719 N N . TYR A 1 219 ? 2.563 -4.805 -28.348 1.00 83.19 219 TYR A N 1
ATOM 1720 C CA . TYR A 1 219 ? 1.662 -3.684 -28.625 1.00 83.19 219 TYR A CA 1
ATOM 1721 C C . TYR A 1 219 ? 2.264 -2.353 -28.168 1.00 83.19 219 TYR A C 1
ATOM 1723 O O . TYR A 1 219 ? 2.143 -1.351 -28.869 1.00 83.19 219 TYR A O 1
ATOM 1731 N N . LEU A 1 220 ? 2.979 -2.351 -27.040 1.00 77.12 220 LEU A N 1
ATOM 1732 C CA . LEU A 1 220 ? 3.669 -1.169 -26.512 1.00 77.12 220 LEU A CA 1
ATOM 1733 C C . LEU A 1 220 ? 4.826 -0.716 -27.413 1.00 77.12 220 LEU A C 1
ATOM 1735 O O . LEU A 1 220 ? 5.069 0.480 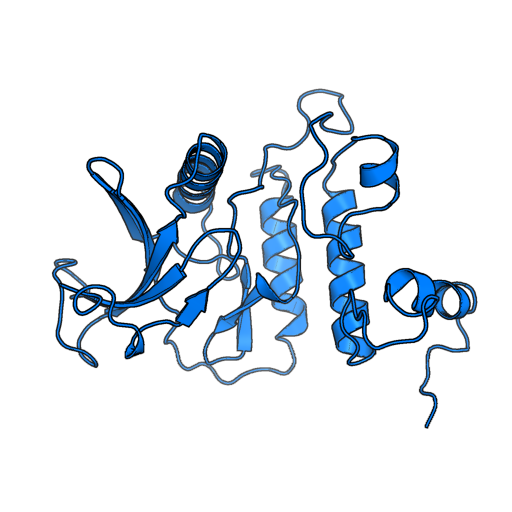-27.561 1.00 77.12 220 LEU A O 1
ATOM 1739 N N . ALA A 1 221 ? 5.497 -1.659 -28.079 1.00 71.00 221 ALA A N 1
ATOM 1740 C CA . ALA A 1 221 ? 6.539 -1.361 -29.061 1.00 71.00 221 ALA A CA 1
ATOM 1741 C C . ALA A 1 221 ? 5.996 -0.715 -30.353 1.00 71.00 221 ALA A C 1
ATOM 1743 O O . ALA A 1 221 ? 6.767 -0.176 -31.147 1.00 71.00 221 ALA A O 1
ATOM 1744 N N . ASN A 1 222 ? 4.678 -0.751 -30.580 1.00 62.81 222 ASN A N 1
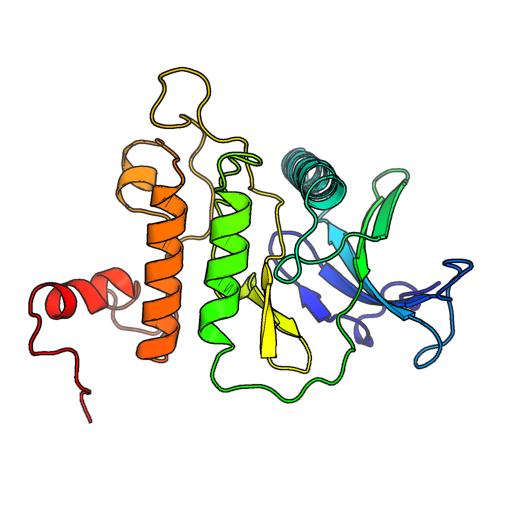ATOM 1745 C CA . ASN A 1 222 ? 4.045 -0.305 -31.816 1.00 62.81 222 ASN A CA 1
ATOM 1746 C C . ASN A 1 222 ? 2.879 0.651 -31.506 1.00 62.81 222 ASN A C 1
ATOM 1748 O O . ASN A 1 222 ? 1.724 0.237 -31.399 1.00 62.81 222 ASN A O 1
ATOM 1752 N N . LYS A 1 223 ? 3.176 1.959 -31.418 1.00 55.19 223 LYS A N 1
ATOM 1753 C CA . LYS A 1 223 ? 2.253 3.054 -31.017 1.00 55.19 223 LYS A CA 1
ATOM 1754 C C . LYS A 1 223 ? 0.891 3.107 -31.746 1.00 55.19 223 LYS A C 1
ATOM 1756 O O . LYS A 1 223 ? 0.023 3.866 -31.336 1.00 55.19 223 LYS A O 1
ATOM 1761 N N . ARG A 1 224 ? 0.683 2.331 -32.819 1.00 54.28 224 ARG A N 1
ATOM 1762 C CA . ARG A 1 224 ? -0.550 2.281 -33.628 1.00 54.28 224 ARG A CA 1
ATOM 1763 C C . ARG A 1 224 ? -1.530 1.146 -33.283 1.00 54.28 224 ARG A C 1
ATOM 1765 O O . ARG A 1 224 ? -2.590 1.105 -33.891 1.00 54.28 224 ARG A O 1
ATOM 1772 N N . LYS A 1 225 ? -1.214 0.228 -32.358 1.00 52.53 225 LYS A N 1
ATOM 1773 C CA . LYS A 1 225 ? -2.061 -0.958 -32.073 1.00 52.53 225 LYS A CA 1
ATOM 1774 C C . LYS A 1 225 ? -2.804 -0.948 -30.726 1.00 52.53 225 LYS A C 1
ATOM 1776 O O . LYS A 1 225 ? -3.427 -1.946 -30.392 1.00 52.53 225 LYS A O 1
ATOM 1781 N N . MET A 1 226 ? -2.786 0.152 -29.969 1.00 48.69 226 MET A N 1
ATOM 1782 C CA . MET A 1 226 ? -3.488 0.256 -28.671 1.00 48.69 226 MET A CA 1
ATOM 1783 C C . MET A 1 226 ? -5.000 0.559 -28.774 1.00 48.69 226 MET A C 1
ATOM 1785 O O . MET A 1 226 ? -5.593 1.035 -27.813 1.00 48.69 226 MET A O 1
ATOM 1789 N N . LEU A 1 227 ? -5.641 0.283 -29.913 1.00 43.41 227 LEU A N 1
ATOM 1790 C CA . LEU A 1 227 ? -7.099 0.349 -30.051 1.00 43.41 227 LEU A CA 1
ATOM 1791 C C . LEU A 1 227 ? -7.617 -1.065 -30.350 1.00 43.41 227 LEU A C 1
ATOM 1793 O O . LEU A 1 227 ? -7.318 -1.612 -31.406 1.00 43.41 227 LEU A O 1
ATOM 1797 N N . CYS A 1 228 ? -8.288 -1.632 -29.342 1.00 36.97 228 CYS A N 1
ATOM 1798 C CA . CYS A 1 228 ? -9.137 -2.831 -29.270 1.00 36.97 228 CYS A CA 1
ATOM 1799 C C . CYS A 1 228 ? -9.010 -3.913 -30.370 1.00 36.97 228 CYS A C 1
ATOM 1801 O O . CYS A 1 228 ? -9.315 -3.644 -31.531 1.00 36.97 228 CYS A O 1
ATOM 1803 N N . PRO A 1 229 ? -8.758 -5.189 -30.019 1.00 38.41 229 PRO A N 1
ATOM 1804 C CA . PRO A 1 229 ? -9.368 -6.293 -30.750 1.00 38.41 229 PRO A CA 1
ATOM 1805 C C . PRO A 1 229 ? -10.839 -6.404 -30.316 1.00 38.41 229 PRO A C 1
ATOM 1807 O O . PRO A 1 229 ? -11.110 -6.538 -29.121 1.00 38.41 229 PRO A O 1
ATOM 1810 N N . GLY A 1 230 ? -11.761 -6.274 -31.274 1.00 37.12 230 GLY A N 1
ATOM 1811 C CA . GLY A 1 230 ? -13.172 -6.632 -31.089 1.00 37.12 230 GLY A CA 1
ATOM 1812 C C . GLY A 1 230 ? -13.385 -8.133 -30.948 1.00 37.12 230 GLY A C 1
ATOM 1813 O O . GLY A 1 230 ? -12.433 -8.898 -31.236 1.00 37.12 230 GLY A O 1
#

Mean predicted aligned error: 8.39 Å

Sequence (230 aa):
MATRNFRPDSVLGEGGFGSVFKGWIDEISFVASKPGTGLVIAVKRLNQEGFQGHKEWLAEVNYLGQLHHLNLVKLIGYCLEDEHRLLVFLFPTDFLEPSDEGRTWCCEGLAFVHSAETKVIYRDFKTSNDLLDLNYNAKLSDFGLATDGPTGDKSHVSNRVMGTYGYAALEYLATGHLSAKSDVYSFGVVLLEMLSGRRAVDKNRPSREHNLVDWAKPYLANKRKMLCPG